Protein AF-A0A7S2Q6F5-F1 (afdb_monomer_lite)

Secondary structure (DSSP, 8-state):
--SGGGSS---SSSPPPHHHHHHHHHHHHHHHHTHHHHHHHHT-SSSHHHHHHHIIIIITTSSPPPPP-HHHHHHHHHGGGTS--EEEE-----SSS-EEEEEE--TTT-HHHIIIIIT-TT-EEEE-HHHHHSHHHHHHHHHTT-EE--HHHHHHHHTTT--EEE-TTHHHHHHH--SS------TT--HHHHHHHHHTPEEEEEEEETGGGG-EESS-TT-HHHHHHHHHHHHHH------EE-GGGS-----S--

InterPro domains:
  IPR007130 Diacylglycerol acyltransferase [PF03982] (103-249)

Foldseek 3Di:
DPPVVVPDPPPDDPQPPPVVLCVLLVCVLCVPFPVLPCLPPVVDDPCSVVCCCCVQPPPLVVDDQAAAAVVNLVSLLSNLVQADKDKDKPDWPPDPAAAEEAEDDCAQHNSCVSNVAQQHVQAAHEAAVVLCSGRVSVNVNSNSVHFYPPPVRVLVVLLVRGHYYYHQQALLQNLLQAQVDRDGRPPPRCVVVVSCVVSVHTYIYMYIPCRSNQWHWPDDNVPVVVSVVQNVCCVVPVDRPINTADDVRGGPRDPPDD

Structure (mmCIF, N/CA/C/O backbone):
data_AF-A0A7S2Q6F5-F1
#
_entry.id   AF-A0A7S2Q6F5-F1
#
loop_
_atom_site.group_PDB
_atom_site.id
_atom_site.type_symbol
_atom_site.label_atom_id
_atom_site.label_alt_id
_atom_site.label_comp_id
_atom_site.label_asym_id
_atom_site.label_entity_id
_atom_site.label_seq_id
_atom_site.pdbx_PDB_ins_code
_atom_site.Cartn_x
_atom_site.Cartn_y
_atom_site.Cartn_z
_atom_site.occupancy
_atom_site.B_iso_or_equiv
_atom_site.auth_seq_id
_atom_site.auth_comp_id
_atom_site.auth_asym_id
_atom_site.auth_atom_id
_atom_site.pdbx_PDB_model_num
ATOM 1 N N . MET A 1 1 ? -25.889 31.280 -22.734 1.00 39.72 1 MET A N 1
ATOM 2 C CA . MET A 1 1 ? -24.548 30.954 -22.182 1.00 39.72 1 MET A CA 1
ATOM 3 C C . MET A 1 1 ? -24.522 30.870 -20.638 1.00 39.72 1 MET A C 1
ATOM 5 O O . MET A 1 1 ? -23.518 31.227 -20.042 1.00 39.72 1 MET A O 1
ATOM 9 N N . GLY A 1 2 ? -25.577 30.381 -19.957 1.00 41.97 2 GLY A N 1
ATOM 10 C CA . GLY A 1 2 ? -25.685 30.480 -18.480 1.00 41.97 2 GLY A CA 1
ATOM 11 C C . GLY A 1 2 ? -25.884 29.179 -17.685 1.00 41.97 2 GLY A C 1
ATOM 12 O O . GLY A 1 2 ? -25.894 29.232 -16.460 1.00 41.97 2 GLY A O 1
ATOM 13 N N . LEU A 1 3 ? -26.044 28.021 -18.343 1.00 36.94 3 LEU A N 1
ATOM 14 C CA . LEU A 1 3 ? -26.300 26.734 -17.666 1.00 36.94 3 LEU A CA 1
ATOM 15 C C . LEU A 1 3 ? -25.121 25.746 -17.720 1.00 36.94 3 LEU A C 1
ATOM 17 O O . LEU A 1 3 ? -24.939 24.970 -16.788 1.00 36.94 3 LEU A O 1
ATOM 21 N N . LEU A 1 4 ? -24.268 25.823 -18.746 1.00 33.56 4 LEU A N 1
ATOM 22 C CA . LEU A 1 4 ? -23.093 24.948 -18.901 1.00 33.56 4 LEU A CA 1
ATOM 23 C C . LEU A 1 4 ? -21.921 25.310 -17.970 1.00 33.56 4 LEU A C 1
ATOM 25 O O . LEU A 1 4 ? -21.103 24.454 -17.654 1.00 33.56 4 LEU A O 1
ATOM 29 N N . SER A 1 5 ? -21.852 26.548 -17.472 1.00 37.25 5 SER A N 1
ATOM 30 C CA . SER A 1 5 ? -20.785 27.000 -16.564 1.00 37.25 5 SER A CA 1
ATOM 31 C C . SER A 1 5 ? -20.979 26.571 -15.105 1.00 37.25 5 SER A C 1
ATOM 33 O O . SER A 1 5 ? -20.045 26.682 -14.315 1.00 37.25 5 SER A O 1
ATOM 35 N N . LYS A 1 6 ? -22.167 26.068 -14.735 1.00 40.56 6 LYS A N 1
ATOM 36 C CA . LYS A 1 6 ? -22.461 25.559 -13.382 1.00 40.56 6 LYS A CA 1
ATOM 37 C C . LYS A 1 6 ? -22.179 24.061 -13.210 1.00 40.56 6 LYS A C 1
ATOM 39 O O . LYS A 1 6 ? -22.153 23.596 -12.077 1.00 40.56 6 LYS A O 1
ATOM 44 N N . LEU A 1 7 ? -21.964 23.323 -14.304 1.00 40.41 7 LEU A N 1
ATOM 45 C CA . LEU A 1 7 ? -21.717 21.872 -14.297 1.00 40.41 7 LEU A CA 1
ATOM 46 C C . LEU A 1 7 ? -20.232 21.494 -14.406 1.00 40.41 7 LEU A C 1
ATOM 48 O O . LEU A 1 7 ? -19.895 20.319 -14.287 1.00 40.41 7 LEU A O 1
ATOM 52 N N . LEU A 1 8 ? -19.337 22.466 -14.602 1.00 36.78 8 LEU A N 1
ATOM 53 C CA . LEU A 1 8 ? -17.895 22.228 -14.594 1.00 36.78 8 LEU A CA 1
ATOM 54 C C . LEU A 1 8 ? -17.325 22.534 -13.200 1.00 36.78 8 LEU A C 1
ATOM 56 O O . LEU A 1 8 ? -17.599 23.611 -12.660 1.00 36.78 8 LEU A O 1
ATOM 60 N N . PRO A 1 9 ? -16.534 21.625 -12.598 1.00 37.53 9 PRO A N 1
ATOM 61 C CA . PRO A 1 9 ? -15.909 21.876 -11.306 1.00 37.53 9 PRO A CA 1
ATOM 62 C C . PRO A 1 9 ? -15.032 23.131 -11.395 1.00 37.53 9 PRO A C 1
ATOM 64 O O . PRO A 1 9 ? -14.284 23.302 -12.359 1.00 37.53 9 PRO A O 1
ATOM 67 N N . LYS A 1 10 ? -15.131 24.023 -10.396 1.00 36.97 10 LYS A N 1
ATOM 68 C CA . LYS A 1 10 ? -14.296 25.230 -10.260 1.00 36.97 10 LYS A CA 1
ATOM 69 C C . LYS A 1 10 ? -12.813 24.831 -10.180 1.00 36.97 10 LYS A C 1
ATOM 71 O O . LYS A 1 10 ? -12.271 24.618 -9.103 1.00 36.97 10 LYS A O 1
ATOM 76 N N . ARG A 1 11 ? -12.161 24.712 -11.335 1.00 46.75 11 ARG A N 1
ATOM 77 C CA . ARG A 1 11 ? -10.754 24.331 -11.505 1.00 46.75 11 ARG A CA 1
ATOM 78 C C . ARG A 1 11 ? -9.936 25.611 -11.687 1.00 46.75 11 ARG A C 1
ATOM 80 O O . ARG A 1 11 ? -10.013 26.192 -12.766 1.00 46.75 11 ARG A O 1
ATOM 87 N N . LYS A 1 12 ? -9.246 26.089 -10.635 1.00 42.81 12 LYS A N 1
ATOM 88 C CA . LYS A 1 12 ? -7.980 26.872 -10.719 1.00 42.81 12 LYS A CA 1
ATOM 89 C C . LYS A 1 12 ? -7.486 27.516 -9.415 1.00 42.81 12 LYS A C 1
ATOM 91 O O . LYS A 1 12 ? -6.322 27.891 -9.381 1.00 42.81 12 LYS A O 1
ATOM 96 N N . GLN A 1 13 ? -8.313 27.702 -8.382 1.00 41.00 13 GLN A N 1
ATOM 97 C CA . GLN A 1 13 ? -7.938 28.620 -7.286 1.00 41.00 13 GLN A CA 1
ATOM 98 C C . GLN A 1 13 ? -7.130 27.995 -6.132 1.00 41.00 13 GLN A C 1
ATOM 100 O O . GLN A 1 13 ? -6.440 28.736 -5.443 1.00 41.00 13 GLN A O 1
ATOM 105 N N . ASP A 1 14 ? -7.111 26.663 -5.998 1.00 48.81 14 ASP A N 1
ATOM 106 C CA . ASP A 1 14 ? -6.380 25.953 -4.927 1.00 48.81 14 ASP A CA 1
ATOM 107 C C . ASP A 1 14 ? -5.256 25.027 -5.439 1.00 48.81 14 ASP A C 1
ATOM 109 O O . ASP A 1 14 ? -4.663 24.261 -4.674 1.00 48.81 14 ASP A O 1
ATOM 113 N N . GLU A 1 15 ? -4.949 25.065 -6.740 1.00 48.88 15 GLU A N 1
ATOM 114 C CA . GLU A 1 15 ? -3.892 24.237 -7.329 1.00 48.88 15 GLU A CA 1
ATOM 115 C C . GLU A 1 15 ? -2.509 24.825 -6.983 1.00 48.88 15 GLU A C 1
ATOM 117 O O . GLU A 1 15 ? -2.229 25.976 -7.332 1.00 48.88 15 GLU A O 1
ATOM 122 N N . PRO A 1 16 ? -1.616 24.075 -6.305 1.00 54.84 16 PRO A N 1
ATOM 123 C CA . PRO A 1 16 ? -0.264 24.556 -6.049 1.00 54.84 16 PRO A CA 1
ATOM 124 C C . PRO A 1 16 ? 0.472 24.859 -7.368 1.00 54.84 16 PRO A C 1
ATOM 126 O O . PRO A 1 16 ? 0.194 24.217 -8.382 1.00 54.84 16 PRO A O 1
ATOM 129 N N . PRO A 1 17 ? 1.455 25.778 -7.382 1.00 66.69 17 PRO A N 1
ATOM 130 C CA . PRO A 1 17 ? 2.255 26.052 -8.572 1.00 66.69 17 PRO A CA 1
ATOM 131 C C . PRO A 1 17 ? 2.915 24.780 -9.117 1.00 66.69 17 PRO A C 1
ATOM 133 O O . PRO A 1 17 ? 3.435 23.970 -8.348 1.00 66.69 17 PRO A O 1
ATOM 136 N N . LYS A 1 18 ? 2.967 24.631 -10.449 1.00 46.75 18 LYS A N 1
ATOM 137 C CA . LYS A 1 18 ? 3.486 23.421 -11.119 1.00 46.75 18 LYS A CA 1
ATOM 138 C C . LYS A 1 18 ? 4.870 22.973 -10.631 1.00 46.75 18 LYS A C 1
ATOM 140 O O . LYS A 1 18 ? 5.127 21.778 -10.532 1.00 46.75 18 LYS A O 1
ATOM 145 N N . LEU A 1 19 ? 5.734 23.926 -10.277 1.00 48.84 19 LEU A N 1
ATOM 146 C CA . LEU A 1 19 ? 7.079 23.670 -9.759 1.00 48.84 19 LEU A CA 1
ATOM 147 C C . LEU A 1 19 ? 7.077 23.021 -8.367 1.00 48.84 19 LEU A C 1
ATOM 149 O O . LEU A 1 19 ? 7.797 22.054 -8.145 1.00 48.84 19 LEU A O 1
ATOM 153 N N . VAL A 1 20 ? 6.252 23.522 -7.442 1.00 53.47 20 VAL A N 1
ATOM 154 C CA . VAL A 1 20 ? 6.170 23.011 -6.057 1.00 53.47 20 VAL A CA 1
ATOM 155 C C . VAL A 1 20 ? 5.806 21.533 -6.051 1.00 53.47 20 VAL A C 1
ATOM 157 O O . VAL A 1 20 ? 6.239 20.755 -5.206 1.00 53.47 20 VAL A O 1
ATOM 160 N N . SER A 1 21 ? 5.045 21.129 -7.045 1.00 50.69 21 SER A N 1
ATOM 161 C CA . SER A 1 21 ? 4.458 19.811 -7.061 1.00 50.69 21 SER A CA 1
ATOM 162 C C . SER A 1 21 ? 5.169 18.827 -7.962 1.00 50.69 21 SER A C 1
ATOM 164 O O . SER A 1 21 ? 5.172 17.632 -7.679 1.00 50.69 21 SER A O 1
ATOM 166 N N . PHE A 1 22 ? 5.861 19.336 -8.979 1.00 52.59 22 PHE A N 1
ATOM 167 C CA . PHE A 1 22 ? 6.977 18.622 -9.569 1.00 52.59 22 PHE A CA 1
ATOM 168 C C . PHE A 1 22 ? 7.967 18.216 -8.472 1.00 52.59 22 PHE A C 1
ATOM 170 O O . PHE A 1 22 ? 8.243 17.032 -8.323 1.00 52.59 22 PHE A O 1
ATOM 177 N N . LEU A 1 23 ? 8.405 19.166 -7.634 1.00 53.75 23 LEU A N 1
ATOM 178 C CA . LEU A 1 23 ? 9.301 18.889 -6.507 1.00 53.75 23 LEU A CA 1
ATOM 179 C C . LEU A 1 23 ? 8.684 17.901 -5.515 1.00 53.75 23 LEU A C 1
ATOM 181 O O . LEU A 1 23 ? 9.400 17.070 -4.959 1.00 53.75 23 LEU A O 1
ATOM 185 N N . ALA A 1 24 ? 7.365 17.943 -5.326 1.00 56.59 24 ALA A N 1
ATOM 186 C CA . ALA A 1 24 ? 6.684 17.044 -4.413 1.00 56.59 24 ALA A CA 1
ATOM 187 C C . ALA A 1 24 ? 6.744 15.575 -4.851 1.00 56.59 24 ALA A C 1
ATOM 189 O O . ALA A 1 24 ? 7.254 14.705 -4.140 1.00 56.59 24 ALA A O 1
ATOM 190 N N . VAL A 1 25 ? 6.263 15.315 -6.065 1.00 57.00 25 VAL A N 1
ATOM 191 C CA . VAL A 1 25 ? 6.255 13.981 -6.667 1.00 57.00 25 VAL A CA 1
ATOM 192 C C . VAL A 1 25 ? 7.685 13.497 -6.905 1.00 57.00 25 VAL A C 1
ATOM 194 O O . VAL A 1 25 ? 7.991 12.336 -6.648 1.00 57.00 25 VAL A O 1
ATOM 197 N N . PHE A 1 26 ? 8.580 14.395 -7.327 1.00 56.16 26 PHE A N 1
ATOM 198 C CA . PHE A 1 26 ? 9.999 14.106 -7.491 1.00 56.16 26 PHE A CA 1
ATOM 199 C C . PHE A 1 26 ? 10.624 13.659 -6.170 1.00 56.16 26 PHE A C 1
ATOM 201 O O . PHE A 1 26 ? 11.269 12.617 -6.139 1.00 56.16 26 PHE A O 1
ATOM 208 N N . THR A 1 27 ? 10.397 14.385 -5.073 1.00 59.09 27 THR A N 1
ATOM 209 C CA . THR A 1 27 ? 10.930 14.023 -3.751 1.00 59.09 27 THR A CA 1
ATOM 210 C C . THR A 1 27 ? 10.370 12.685 -3.297 1.00 59.09 27 THR A C 1
ATOM 212 O O . THR A 1 27 ? 11.137 11.823 -2.881 1.00 59.09 27 THR A O 1
ATOM 215 N N . TRP A 1 28 ? 9.061 12.464 -3.428 1.00 61.09 28 TRP A N 1
ATOM 216 C CA . TRP A 1 28 ? 8.435 11.203 -3.041 1.00 61.09 28 TRP A CA 1
ATOM 217 C C . TRP A 1 28 ? 9.031 10.017 -3.805 1.00 61.09 28 TRP A C 1
ATOM 219 O O . TRP A 1 28 ? 9.553 9.077 -3.210 1.00 61.09 28 TRP A O 1
ATOM 229 N N . VAL A 1 29 ? 9.021 10.084 -5.134 1.00 58.81 29 VAL A N 1
ATOM 230 C CA . VAL A 1 29 ? 9.461 8.976 -5.983 1.00 58.81 29 VAL A CA 1
ATOM 231 C C . VAL A 1 29 ? 10.964 8.746 -5.883 1.00 58.81 29 VAL A C 1
ATOM 233 O O . VAL A 1 29 ? 11.393 7.599 -5.771 1.00 58.81 29 VAL A O 1
ATOM 236 N N . ASN A 1 30 ? 11.769 9.808 -5.805 1.00 54.22 30 ASN A N 1
ATOM 237 C CA . ASN A 1 30 ? 13.202 9.660 -5.566 1.00 54.22 30 ASN A CA 1
ATOM 238 C C . ASN A 1 30 ? 13.514 9.163 -4.152 1.00 54.22 30 ASN A C 1
ATOM 240 O O . ASN A 1 30 ? 14.493 8.445 -3.994 1.00 54.22 30 ASN A O 1
ATOM 244 N N . THR A 1 31 ? 12.693 9.448 -3.136 1.00 61.94 31 THR A N 1
ATOM 245 C CA . THR A 1 31 ? 12.895 8.888 -1.786 1.00 61.94 31 THR A CA 1
ATOM 246 C C . THR A 1 31 ? 12.807 7.358 -1.800 1.00 61.94 31 THR A C 1
ATOM 248 O O . THR A 1 31 ? 13.614 6.689 -1.157 1.00 61.94 31 THR A O 1
ATOM 251 N N . TRP A 1 32 ? 11.878 6.799 -2.583 1.00 57.62 32 TRP A N 1
ATOM 252 C CA . TRP A 1 32 ? 11.663 5.351 -2.686 1.00 57.62 32 TRP A CA 1
ATOM 253 C C . TRP A 1 32 ? 12.563 4.653 -3.711 1.00 57.62 32 TRP A C 1
ATOM 255 O O . TRP A 1 32 ? 13.022 3.541 -3.456 1.00 57.62 32 TRP A O 1
ATOM 265 N N . LEU A 1 33 ? 12.814 5.287 -4.860 1.00 55.34 33 LEU A N 1
ATOM 266 C CA . LEU A 1 33 ? 13.528 4.675 -5.986 1.00 55.34 33 LEU A CA 1
ATOM 267 C C . LEU A 1 33 ? 15.006 5.054 -6.077 1.00 55.34 33 LEU A C 1
ATOM 269 O O . LEU A 1 33 ? 15.764 4.283 -6.648 1.00 55.34 33 LEU A O 1
ATOM 273 N N . PHE A 1 34 ? 15.427 6.211 -5.554 1.00 49.97 34 PHE A N 1
ATOM 274 C CA . PHE A 1 34 ? 16.768 6.764 -5.793 1.00 49.97 34 PHE A CA 1
ATOM 275 C C . PHE A 1 34 ? 17.579 7.027 -4.546 1.00 49.97 34 PHE A C 1
ATOM 277 O O . PHE A 1 34 ? 18.785 6.844 -4.590 1.00 49.97 34 PHE A O 1
ATOM 284 N N . PHE A 1 35 ? 16.979 7.415 -3.427 1.00 52.25 35 PHE A N 1
ATOM 285 C CA . PHE A 1 35 ? 17.723 7.614 -2.190 1.00 52.25 35 PHE A CA 1
ATOM 286 C C . PHE A 1 35 ? 18.529 6.366 -1.799 1.00 52.25 35 PHE A C 1
ATOM 288 O O . PHE A 1 35 ? 19.684 6.531 -1.415 1.00 52.25 35 PHE A O 1
ATOM 295 N N . PRO A 1 36 ? 18.036 5.127 -2.017 1.00 52.53 36 PRO A N 1
ATOM 296 C CA . PRO A 1 36 ? 18.845 3.924 -1.841 1.00 52.53 36 PRO A CA 1
ATOM 297 C C . PRO A 1 36 ? 19.993 3.772 -2.850 1.00 52.53 36 PRO A C 1
ATOM 299 O O . PRO A 1 36 ? 20.973 3.129 -2.508 1.00 52.53 36 PRO A O 1
ATOM 302 N N . PHE A 1 37 ? 19.891 4.344 -4.060 1.00 48.66 37 PHE A N 1
ATOM 303 C CA . PHE A 1 37 ? 20.824 4.163 -5.187 1.00 48.66 37 PHE A CA 1
ATOM 304 C C . PHE A 1 37 ? 21.795 5.329 -5.415 1.00 48.66 37 PHE A C 1
ATOM 306 O O . PHE A 1 37 ? 22.883 5.091 -5.914 1.00 48.66 37 PHE A O 1
ATOM 313 N N . ILE A 1 38 ? 21.441 6.566 -5.059 1.00 49.59 38 ILE A N 1
ATOM 314 C CA . ILE A 1 38 ? 22.310 7.753 -5.097 1.00 49.59 38 ILE A CA 1
ATOM 315 C C . ILE A 1 38 ? 23.227 7.750 -3.874 1.00 49.59 38 ILE A C 1
ATOM 317 O O . ILE A 1 38 ? 24.408 8.049 -4.007 1.00 49.59 38 ILE A O 1
ATOM 321 N N . THR A 1 39 ? 22.728 7.338 -2.701 1.00 50.03 39 THR A N 1
ATOM 322 C CA . THR A 1 39 ? 23.590 7.099 -1.526 1.00 50.03 39 THR A CA 1
ATOM 323 C C . THR A 1 39 ? 24.503 5.891 -1.721 1.00 50.03 39 THR A C 1
ATOM 325 O O . THR A 1 39 ? 25.641 5.913 -1.263 1.00 50.03 39 THR A O 1
ATOM 328 N N . PHE A 1 40 ? 24.041 4.876 -2.457 1.00 44.25 40 PHE A N 1
ATOM 329 C CA . PHE A 1 40 ? 24.883 3.824 -3.022 1.00 44.25 40 PHE A CA 1
ATOM 330 C C . PHE A 1 40 ? 25.907 4.468 -3.981 1.00 44.25 40 PHE A C 1
ATOM 332 O O . PHE A 1 40 ? 27.073 4.568 -3.639 1.00 44.25 40 PHE A O 1
ATOM 339 N N . GLY A 1 41 ? 25.473 5.007 -5.122 1.00 47.41 41 GLY A N 1
ATOM 340 C CA . GLY A 1 41 ? 26.260 5.560 -6.234 1.00 47.41 41 GLY A CA 1
ATOM 341 C C . GLY A 1 41 ? 27.366 6.542 -5.864 1.00 47.41 41 GLY A C 1
ATOM 342 O O . GLY A 1 41 ? 28.503 6.388 -6.298 1.00 47.41 41 GLY A O 1
ATOM 343 N N . ALA A 1 42 ? 27.028 7.568 -5.085 1.00 50.66 42 ALA A N 1
ATOM 344 C CA . ALA A 1 42 ? 27.876 8.743 -4.899 1.00 50.66 42 ALA A CA 1
ATOM 345 C C . ALA A 1 42 ? 28.946 8.585 -3.802 1.00 50.66 42 ALA A C 1
ATOM 347 O O . ALA A 1 42 ? 29.912 9.343 -3.787 1.00 50.66 42 ALA A O 1
ATOM 348 N N . LEU A 1 43 ? 28.810 7.602 -2.904 1.00 48.91 43 LEU A N 1
ATOM 349 C CA . LEU A 1 43 ? 29.785 7.300 -1.838 1.00 48.91 43 LEU A CA 1
ATOM 350 C C . LEU A 1 43 ? 30.543 5.976 -2.082 1.00 48.91 43 LEU A C 1
ATOM 352 O O . LEU A 1 43 ? 31.287 5.491 -1.222 1.00 48.91 43 LEU A O 1
ATOM 356 N N . TRP A 1 44 ? 30.363 5.376 -3.262 1.00 59.59 44 TRP A N 1
ATOM 357 C CA . TRP A 1 44 ? 30.768 4.012 -3.589 1.00 59.59 44 TRP A CA 1
ATOM 358 C C . TRP A 1 44 ? 32.095 3.906 -4.332 1.00 59.59 44 TRP A C 1
ATOM 360 O O . TRP A 1 44 ? 32.181 4.064 -5.545 1.00 59.59 44 TRP A O 1
ATOM 370 N N . TYR A 1 45 ? 33.099 3.408 -3.629 1.00 55.97 45 TYR A N 1
ATOM 371 C CA . TYR A 1 45 ? 33.983 2.432 -4.270 1.00 55.97 45 TYR A CA 1
ATOM 372 C C . TYR A 1 45 ? 34.400 1.316 -3.304 1.00 55.97 45 TYR A C 1
ATOM 374 O O . TYR A 1 45 ? 34.629 0.199 -3.751 1.00 55.97 45 TYR A O 1
ATOM 382 N N . ARG A 1 46 ? 34.447 1.541 -1.975 1.00 54.53 46 ARG A N 1
ATOM 383 C CA . ARG A 1 46 ? 35.060 0.542 -1.066 1.00 54.53 46 ARG A CA 1
ATOM 384 C C . ARG A 1 46 ? 34.327 0.161 0.222 1.00 54.53 46 ARG A C 1
ATOM 386 O O . ARG A 1 46 ? 34.578 -0.928 0.719 1.00 54.53 46 ARG A O 1
ATOM 393 N N . LEU A 1 47 ? 33.422 0.980 0.762 1.00 56.50 47 LEU A N 1
ATOM 394 C CA . LEU A 1 47 ? 32.836 0.742 2.101 1.00 56.50 47 LEU A CA 1
ATOM 395 C C . LEU A 1 47 ? 31.303 0.602 2.113 1.00 56.50 47 LEU A C 1
ATOM 397 O O . LEU A 1 47 ? 30.687 0.530 3.174 1.00 56.50 47 LEU A O 1
ATOM 401 N N . GLY A 1 48 ? 30.672 0.529 0.938 1.00 53.91 48 GLY A N 1
ATOM 402 C CA . GLY A 1 48 ? 29.218 0.642 0.792 1.00 53.91 48 GLY A CA 1
ATOM 403 C C . GLY A 1 48 ? 28.396 -0.440 1.490 1.00 53.91 48 GLY A C 1
ATOM 404 O O . GLY A 1 48 ? 27.297 -0.149 1.940 1.00 53.91 48 GLY A O 1
ATOM 405 N N . ILE A 1 49 ? 28.919 -1.661 1.646 1.00 54.47 49 ILE A N 1
ATOM 406 C CA . ILE A 1 49 ? 28.223 -2.722 2.395 1.00 54.47 49 ILE A CA 1
ATOM 407 C C . ILE A 1 49 ? 28.218 -2.402 3.896 1.00 54.47 49 ILE A C 1
ATOM 409 O O . ILE A 1 49 ? 27.191 -2.564 4.542 1.00 54.47 49 ILE A O 1
ATOM 413 N N . LEU A 1 50 ? 29.315 -1.874 4.447 1.00 55.22 50 LEU A N 1
ATOM 414 C CA . LEU A 1 50 ? 29.405 -1.494 5.861 1.00 55.22 50 LEU A CA 1
ATOM 415 C C . LEU A 1 50 ? 28.614 -0.221 6.170 1.00 55.22 50 LEU A C 1
ATOM 417 O O . LEU A 1 50 ? 27.989 -0.150 7.219 1.00 55.22 50 LEU A O 1
ATOM 421 N N . TYR A 1 51 ? 28.578 0.754 5.257 1.00 53.75 51 TYR A N 1
ATOM 422 C CA . TYR A 1 51 ? 27.695 1.913 5.394 1.00 53.75 51 TYR A CA 1
ATOM 423 C C . TYR A 1 51 ? 26.229 1.519 5.220 1.00 53.75 51 TYR A C 1
ATOM 425 O O . TYR A 1 51 ? 25.399 1.958 6.000 1.00 53.75 51 TYR A O 1
ATOM 433 N N . ALA A 1 52 ? 25.891 0.646 4.266 1.00 51.16 52 ALA A N 1
ATOM 434 C CA . ALA A 1 52 ? 24.527 0.156 4.132 1.00 51.16 52 ALA A CA 1
ATOM 435 C C . ALA A 1 52 ? 24.099 -0.616 5.387 1.00 51.16 52 ALA A C 1
ATOM 437 O O . ALA A 1 52 ? 23.038 -0.349 5.929 1.00 51.16 52 ALA A O 1
ATOM 438 N N . VAL A 1 53 ? 24.946 -1.492 5.926 1.00 55.59 53 VAL A N 1
ATOM 439 C CA . VAL A 1 53 ? 24.681 -2.202 7.186 1.00 55.59 53 VAL A CA 1
ATOM 440 C C . VAL A 1 53 ? 24.715 -1.257 8.398 1.00 55.59 53 VAL A C 1
ATOM 442 O O . VAL A 1 53 ? 23.947 -1.443 9.328 1.00 55.59 53 VAL A O 1
ATOM 445 N N . GLY A 1 54 ? 25.525 -0.201 8.404 1.00 55.50 54 GLY A N 1
ATOM 446 C CA . GLY A 1 54 ? 25.599 0.770 9.502 1.00 55.50 54 GLY A CA 1
ATOM 447 C C . GLY A 1 54 ? 24.454 1.786 9.503 1.00 55.50 54 GLY A C 1
ATOM 448 O O . GLY A 1 54 ? 23.897 2.093 10.550 1.00 55.50 54 GLY A O 1
ATOM 449 N N . PHE A 1 55 ? 24.046 2.276 8.336 1.00 51.22 55 PHE A N 1
ATOM 450 C CA . PHE A 1 55 ? 22.977 3.256 8.145 1.00 51.22 55 PHE A CA 1
ATOM 451 C C . PHE A 1 55 ? 21.595 2.584 8.093 1.00 51.22 55 PHE A C 1
ATOM 453 O O . PHE A 1 55 ? 20.692 3.000 8.820 1.00 51.22 55 PHE A O 1
ATOM 460 N N . TRP A 1 56 ? 21.441 1.490 7.328 1.00 49.12 56 TRP A N 1
ATOM 461 C CA . TRP A 1 56 ? 20.208 0.683 7.299 1.00 49.12 56 TRP A CA 1
ATOM 462 C C . TRP A 1 56 ? 20.100 -0.322 8.450 1.00 49.12 56 TRP A C 1
ATOM 464 O O . TRP A 1 56 ? 18.993 -0.757 8.750 1.00 49.12 56 TRP A O 1
ATOM 474 N N . GLY A 1 57 ? 21.204 -0.709 9.092 1.00 54.03 57 GLY A N 1
ATOM 475 C CA . GLY A 1 57 ? 21.212 -1.717 10.161 1.00 54.03 57 GLY A CA 1
ATOM 476 C C . GLY A 1 57 ? 21.586 -1.206 11.558 1.00 54.03 57 GLY A C 1
ATOM 477 O O . GLY A 1 57 ? 21.323 -1.916 12.520 1.00 54.03 57 GLY A O 1
ATOM 478 N N . GLY A 1 58 ? 22.143 0.005 11.707 1.00 55.47 58 GLY A N 1
ATOM 479 C CA . GLY A 1 58 ? 22.633 0.515 13.000 1.00 55.47 58 GLY A CA 1
ATOM 480 C C . GLY A 1 58 ? 22.038 1.861 13.426 1.00 55.47 58 GLY A C 1
ATOM 481 O O . GLY A 1 58 ? 21.325 1.945 14.420 1.00 55.47 58 GLY A O 1
ATOM 482 N N . LEU A 1 59 ? 22.297 2.929 12.672 1.00 51.94 59 LEU A N 1
ATOM 483 C CA . LEU A 1 59 ? 21.961 4.305 13.059 1.00 51.94 59 LEU A CA 1
ATOM 484 C C . LEU A 1 59 ? 20.460 4.581 13.072 1.00 51.94 59 LEU A C 1
ATOM 486 O O . LEU A 1 59 ? 19.953 5.234 13.978 1.00 51.94 59 L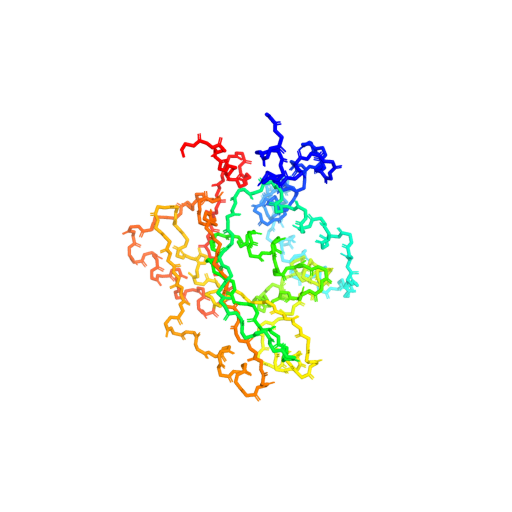EU A O 1
ATOM 490 N N . GLY A 1 60 ? 19.724 4.049 12.102 1.00 54.16 60 GLY A N 1
ATOM 491 C CA . GLY A 1 60 ? 18.284 4.243 12.089 1.00 54.16 60 GLY A CA 1
ATOM 492 C C . GLY A 1 60 ? 17.524 3.371 13.108 1.00 54.16 60 GLY A C 1
ATOM 493 O O . GLY A 1 60 ? 16.390 3.704 13.438 1.00 54.16 60 GLY A O 1
ATOM 494 N N . PHE A 1 61 ? 18.128 2.302 13.647 1.00 56.00 61 PHE A N 1
ATOM 495 C CA . PHE A 1 61 ? 17.558 1.565 14.790 1.00 56.00 61 PHE A CA 1
ATOM 496 C C . PHE A 1 61 ? 17.648 2.365 16.093 1.00 56.00 61 PHE A C 1
ATOM 498 O O . PHE A 1 61 ? 16.817 2.181 16.980 1.00 56.00 61 PHE A O 1
ATOM 505 N N . LEU A 1 62 ? 18.640 3.254 16.187 1.00 57.66 62 LEU A N 1
ATOM 506 C CA . LEU A 1 62 ? 18.841 4.163 17.315 1.00 57.66 62 LEU A CA 1
ATOM 507 C C . LEU A 1 62 ? 18.032 5.458 17.184 1.00 57.66 62 LEU A C 1
ATOM 509 O O . LEU A 1 62 ? 17.933 6.217 18.147 1.00 57.66 62 LEU A O 1
ATOM 513 N N . ALA A 1 63 ? 17.459 5.728 16.008 1.00 59.50 63 ALA A N 1
ATOM 514 C CA . ALA A 1 63 ? 16.647 6.913 15.808 1.00 59.50 63 ALA A CA 1
ATOM 515 C C . ALA A 1 63 ? 15.350 6.820 16.633 1.00 59.50 63 ALA A C 1
ATOM 517 O O . ALA A 1 63 ? 14.671 5.785 16.597 1.00 59.50 63 ALA A O 1
ATOM 518 N N . PRO A 1 64 ? 14.987 7.884 17.369 1.00 66.06 64 PRO A N 1
ATOM 519 C CA . PRO A 1 64 ? 13.753 7.904 18.135 1.00 66.06 64 PRO A CA 1
ATOM 520 C C . PRO A 1 64 ? 12.544 7.811 17.204 1.00 66.06 64 PRO A C 1
ATOM 522 O O . PRO A 1 64 ? 12.611 8.172 16.026 1.00 66.06 64 PRO A O 1
ATOM 525 N N . SER A 1 65 ? 11.427 7.331 17.754 1.00 65.81 65 SER A N 1
ATOM 526 C CA . SER A 1 65 ? 10.172 7.298 17.009 1.00 65.81 65 SER A CA 1
ATOM 527 C C . SER A 1 65 ? 9.767 8.715 16.607 1.00 65.81 65 SER A C 1
ATOM 529 O O . SER A 1 65 ? 9.848 9.640 17.420 1.00 65.81 65 SER A O 1
ATOM 531 N N . MET A 1 66 ? 9.362 8.887 15.351 1.00 68.12 66 MET A N 1
ATOM 532 C CA . MET A 1 66 ? 8.975 10.193 14.825 1.00 68.12 66 MET A CA 1
ATOM 533 C C . MET A 1 66 ? 7.497 10.457 15.124 1.00 68.12 66 MET A C 1
ATOM 535 O O . MET A 1 66 ? 6.647 9.587 14.930 1.00 68.12 66 MET A O 1
ATOM 539 N N . SER A 1 67 ? 7.176 11.662 15.598 1.00 76.38 67 SER A N 1
ATOM 540 C CA . SER A 1 67 ? 5.783 12.084 15.730 1.00 76.38 67 SER A CA 1
ATOM 541 C C . SER A 1 67 ? 5.139 12.253 14.353 1.00 76.38 67 SER A C 1
ATOM 543 O O . SER A 1 67 ? 5.812 12.474 13.344 1.00 76.38 67 SER A O 1
ATOM 545 N N . GLN A 1 68 ? 3.811 12.151 14.311 1.00 82.38 68 GLN A N 1
ATOM 546 C CA . GLN A 1 68 ? 3.060 12.374 13.080 1.00 82.38 68 GLN A CA 1
ATOM 547 C C . GLN A 1 68 ? 3.292 13.795 12.567 1.00 82.38 68 GLN A C 1
ATOM 549 O O . GLN A 1 68 ? 3.211 14.764 13.323 1.00 82.38 68 GLN A O 1
ATOM 554 N N . TRP A 1 69 ? 3.557 13.906 11.268 1.00 81.12 69 TRP A N 1
ATOM 555 C CA . TRP A 1 69 ? 3.818 15.164 10.595 1.00 81.12 69 TRP A CA 1
ATOM 556 C C . TRP A 1 69 ? 2.706 15.473 9.595 1.00 81.12 69 TRP A C 1
ATOM 558 O O . TRP A 1 69 ? 2.723 15.039 8.440 1.00 81.12 69 TRP A O 1
ATOM 568 N N . ASP A 1 70 ? 1.734 16.273 10.029 1.00 81.19 70 ASP A N 1
ATOM 569 C CA . ASP A 1 70 ? 0.570 16.611 9.204 1.00 81.19 70 ASP A CA 1
ATOM 570 C C . ASP A 1 70 ? 0.945 17.335 7.906 1.00 81.19 70 ASP A C 1
ATOM 572 O O . ASP A 1 70 ? 0.312 17.115 6.875 1.00 81.19 70 ASP A O 1
ATOM 576 N N . GLY A 1 71 ? 2.023 18.128 7.908 1.00 78.81 71 GLY A N 1
ATOM 577 C CA . GLY A 1 71 ? 2.539 18.777 6.699 1.00 78.81 71 GLY A CA 1
ATOM 578 C C . GLY A 1 71 ? 2.915 17.774 5.604 1.00 78.81 71 GLY A C 1
ATOM 579 O O . GLY A 1 71 ? 2.577 17.975 4.437 1.00 78.81 71 GLY A O 1
ATOM 580 N N . LEU A 1 72 ? 3.536 16.653 5.982 1.00 77.81 72 LEU A N 1
ATOM 581 C CA . LEU A 1 72 ? 3.892 15.581 5.055 1.00 77.81 72 LEU A CA 1
ATOM 582 C C . LEU A 1 72 ? 2.653 14.836 4.535 1.00 77.81 72 LEU A C 1
ATOM 584 O O . LEU A 1 72 ? 2.577 14.510 3.351 1.00 77.81 72 LEU A O 1
ATOM 588 N N . ARG A 1 73 ? 1.645 14.615 5.384 1.00 78.75 73 ARG A N 1
ATOM 589 C CA . ARG A 1 73 ? 0.370 13.995 4.974 1.00 78.75 73 ARG A CA 1
ATOM 590 C C . ARG A 1 73 ? -0.398 14.885 3.999 1.00 78.75 73 ARG A C 1
ATOM 592 O O . ARG A 1 73 ? -0.855 14.410 2.962 1.00 78.75 73 ARG A O 1
ATOM 599 N N . VAL A 1 74 ? -0.468 16.190 4.275 1.00 79.50 74 VAL A N 1
ATOM 600 C CA . VAL A 1 74 ? -1.060 17.192 3.372 1.00 79.50 74 VAL A CA 1
ATOM 601 C C . VAL A 1 74 ? -0.315 17.228 2.042 1.00 79.50 74 VAL A C 1
ATOM 603 O O . VAL A 1 74 ? -0.939 17.283 0.983 1.00 79.50 74 VAL A O 1
ATOM 606 N N . PHE A 1 75 ? 1.012 17.169 2.076 1.00 79.56 75 PHE A N 1
ATOM 607 C CA . PHE A 1 75 ? 1.834 17.092 0.878 1.00 79.56 75 PHE A CA 1
ATOM 608 C C . PHE A 1 75 ? 1.510 15.849 0.036 1.00 79.56 75 PHE A C 1
ATOM 610 O O . PHE A 1 75 ? 1.253 15.983 -1.162 1.00 79.56 75 PHE A O 1
ATOM 617 N N . ILE A 1 76 ? 1.418 14.663 0.653 1.00 77.81 76 ILE A N 1
ATOM 618 C CA . ILE A 1 76 ? 1.041 13.428 -0.051 1.00 77.81 76 ILE A CA 1
ATOM 619 C C . ILE A 1 76 ? -0.370 13.529 -0.624 1.00 77.81 76 ILE A C 1
ATOM 621 O O . ILE A 1 76 ? -0.596 13.190 -1.784 1.00 77.81 76 ILE A O 1
ATOM 625 N N . CYS A 1 77 ? -1.311 14.055 0.156 1.00 77.25 77 CYS A N 1
ATOM 626 C CA . CYS A 1 77 ? -2.674 14.312 -0.294 1.00 77.25 77 CYS A CA 1
ATOM 627 C C . CYS A 1 77 ? -2.710 15.216 -1.522 1.00 77.25 77 CYS A C 1
ATOM 629 O O . CYS A 1 77 ? -3.495 14.980 -2.439 1.00 77.25 77 CYS A O 1
ATOM 631 N N . LYS A 1 78 ? -1.860 16.246 -1.558 1.00 75.94 78 LYS A N 1
ATOM 632 C CA . LYS A 1 78 ? -1.785 17.174 -2.684 1.00 75.94 78 LYS A CA 1
ATOM 633 C C . LYS A 1 78 ? -1.243 16.517 -3.947 1.00 75.94 78 LYS A C 1
ATOM 635 O O . LYS A 1 78 ? -1.582 17.022 -5.011 1.00 75.94 78 LYS A O 1
ATOM 640 N N . MET A 1 79 ? -0.528 15.383 -3.875 1.00 75.31 79 MET A N 1
ATOM 641 C CA . MET A 1 79 ? -0.095 14.616 -5.060 1.00 75.31 79 MET A CA 1
ATOM 642 C C . MET A 1 79 ? -1.273 14.182 -5.951 1.00 75.31 79 MET A C 1
ATOM 644 O O . MET A 1 79 ? -1.100 14.061 -7.161 1.00 75.31 79 MET A O 1
ATOM 648 N N . ARG A 1 80 ? -2.491 14.058 -5.398 1.00 75.44 80 ARG A N 1
ATOM 649 C CA . ARG A 1 80 ? -3.702 13.694 -6.155 1.00 75.44 80 ARG A CA 1
ATOM 650 C C . ARG A 1 80 ? -4.037 14.658 -7.298 1.00 75.44 80 ARG A C 1
ATOM 652 O O . ARG A 1 80 ? -4.675 14.248 -8.256 1.00 75.44 80 ARG A O 1
ATOM 659 N N . PHE A 1 81 ? -3.636 15.928 -7.187 1.00 71.06 81 PHE A N 1
ATOM 660 C CA . PHE A 1 81 ? -3.878 16.950 -8.214 1.00 71.06 81 PHE A CA 1
ATOM 661 C C . PHE A 1 81 ? -2.893 16.861 -9.390 1.00 71.06 81 PHE A C 1
ATOM 663 O O . PHE A 1 81 ? -3.076 17.528 -10.403 1.00 71.06 81 PHE A O 1
ATOM 670 N N . TRP A 1 82 ? -1.848 16.044 -9.251 1.00 63.94 82 TRP A N 1
ATOM 671 C CA . TRP A 1 82 ? -0.740 15.906 -10.204 1.00 63.94 82 TRP A CA 1
ATOM 672 C C . TRP A 1 82 ? -0.822 14.610 -10.980 1.00 63.94 82 TRP A C 1
ATOM 674 O O . TRP A 1 82 ? -0.188 14.467 -12.017 1.00 63.94 82 TRP A O 1
ATOM 684 N N . ILE A 1 83 ? -1.587 13.664 -10.454 1.00 69.25 83 ILE A N 1
ATOM 685 C CA . ILE A 1 83 ? -1.705 12.324 -10.980 1.00 69.25 83 ILE A CA 1
ATOM 686 C C . ILE A 1 83 ? -3.115 12.199 -11.505 1.00 69.25 83 ILE A C 1
ATOM 688 O O . ILE A 1 83 ? -4.090 12.255 -10.750 1.00 69.25 83 ILE A O 1
ATOM 692 N N . ASP A 1 84 ? -3.207 12.051 -12.817 1.00 63.88 84 ASP A N 1
ATOM 693 C CA . ASP A 1 84 ? -4.466 11.703 -13.430 1.00 63.88 84 ASP A CA 1
ATOM 694 C C . ASP A 1 84 ? -4.820 10.278 -13.001 1.00 63.88 84 ASP A C 1
ATOM 696 O O . ASP A 1 84 ? -4.043 9.332 -13.129 1.00 63.88 84 ASP A O 1
ATOM 700 N N . GLY A 1 85 ? -5.966 10.170 -12.363 1.00 65.88 85 GLY A N 1
ATOM 701 C CA . GLY A 1 85 ? -6.469 8.928 -11.828 1.00 65.88 85 GLY A CA 1
ATOM 702 C C . GLY A 1 85 ? -7.895 9.187 -11.410 1.00 65.88 85 GLY A C 1
ATOM 703 O O . GLY A 1 85 ? -8.178 10.120 -10.655 1.00 65.88 85 GLY A O 1
ATOM 704 N N . SER A 1 86 ? -8.812 8.392 -11.916 1.00 71.00 86 SER A N 1
ATOM 705 C CA . SER A 1 86 ? -10.172 8.392 -11.401 1.00 71.00 86 SER A CA 1
ATOM 706 C C . SER A 1 86 ? -10.263 7.340 -10.310 1.00 71.00 86 SER A C 1
ATOM 708 O O . SER A 1 86 ? -9.635 6.285 -10.394 1.00 71.00 86 SER A O 1
ATOM 710 N N . GLU A 1 87 ? -11.021 7.641 -9.263 1.00 79.94 87 GLU A N 1
ATOM 711 C CA . GLU A 1 87 ? -11.380 6.642 -8.270 1.00 79.94 87 GLU A CA 1
ATOM 712 C C . GLU A 1 87 ? -12.841 6.251 -8.451 1.00 79.94 87 GLU A C 1
ATOM 714 O O . GLU A 1 87 ? -13.723 7.097 -8.609 1.00 79.94 87 GLU A O 1
ATOM 719 N N . VAL A 1 88 ? -13.091 4.950 -8.442 1.00 80.06 88 VAL A N 1
ATOM 720 C CA . VAL A 1 88 ? -14.427 4.383 -8.367 1.00 80.06 88 VAL A CA 1
ATOM 721 C C . VAL A 1 88 ? -14.590 3.857 -6.957 1.00 80.06 88 VAL A C 1
ATOM 723 O O . VAL A 1 88 ? -14.005 2.842 -6.575 1.00 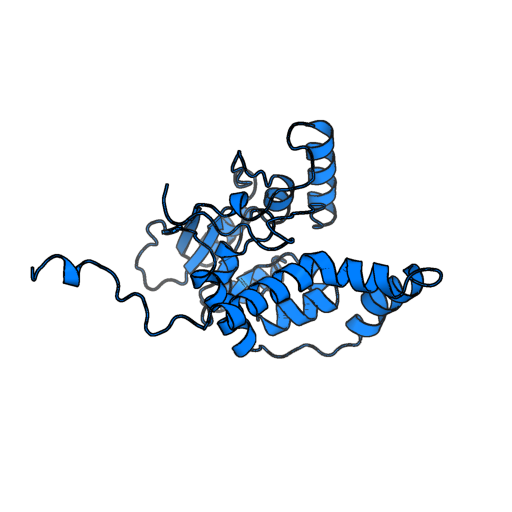80.06 88 VAL A O 1
ATOM 726 N N . ILE A 1 89 ? -15.368 4.585 -6.168 1.00 83.19 89 ILE A N 1
ATOM 727 C CA . ILE A 1 89 ? -15.722 4.190 -4.812 1.00 83.19 89 ILE A CA 1
ATOM 728 C C . ILE A 1 89 ? -16.988 3.349 -4.923 1.00 83.19 89 ILE A C 1
ATOM 730 O O . ILE A 1 89 ? -18.038 3.837 -5.346 1.00 83.19 89 ILE A O 1
ATOM 734 N N . GLY A 1 90 ? -16.885 2.067 -4.582 1.00 74.94 90 GLY A N 1
ATOM 735 C CA . GLY A 1 90 ? -18.058 1.214 -4.478 1.00 74.94 90 GLY A CA 1
ATOM 736 C C . GLY A 1 90 ? -18.983 1.720 -3.378 1.00 74.94 90 GLY A C 1
ATOM 737 O O . GLY A 1 90 ? -18.553 2.401 -2.448 1.00 74.94 90 GLY A O 1
ATOM 738 N N . SER A 1 91 ? -20.268 1.392 -3.481 1.00 64.81 91 SER A N 1
ATOM 739 C CA . SER A 1 91 ? -21.262 1.799 -2.492 1.00 64.81 91 SER A CA 1
ATOM 740 C C . SER A 1 91 ? -20.913 1.224 -1.117 1.00 64.81 91 SER A C 1
ATOM 742 O O . SER A 1 91 ? -21.244 0.080 -0.809 1.00 64.81 91 SER A O 1
ATOM 744 N N . ALA A 1 92 ? -20.247 2.028 -0.291 1.00 58.56 92 ALA A N 1
ATOM 745 C CA . ALA A 1 92 ? -20.205 1.830 1.143 1.00 58.56 92 ALA A CA 1
ATOM 746 C C . ALA A 1 92 ? -21.640 1.925 1.664 1.00 58.56 92 ALA A C 1
ATOM 748 O O . ALA A 1 92 ? -22.399 2.805 1.236 1.00 58.56 92 ALA A O 1
ATOM 749 N N . ALA A 1 93 ? -22.025 1.053 2.592 1.00 52.88 93 ALA A N 1
ATOM 750 C CA . ALA A 1 93 ? -23.206 1.328 3.388 1.00 52.88 93 ALA A CA 1
ATOM 751 C C . ALA A 1 93 ? -22.991 2.706 4.040 1.00 52.88 93 ALA A C 1
ATOM 753 O O . ALA A 1 93 ? -22.002 2.921 4.733 1.00 52.88 93 ALA A O 1
ATOM 754 N N . LYS A 1 94 ? -23.875 3.673 3.760 1.00 52.47 94 LYS A N 1
ATOM 755 C CA . LYS A 1 94 ? -23.880 5.013 4.379 1.00 52.47 94 LYS A CA 1
ATOM 756 C C . LYS A 1 94 ? -24.319 4.917 5.851 1.00 52.47 94 LYS A C 1
ATOM 758 O O . LYS A 1 94 ? -25.286 5.556 6.256 1.00 52.47 94 LYS A O 1
ATOM 763 N N . GLY A 1 95 ? -23.697 4.026 6.615 1.00 56.62 95 GLY A N 1
ATOM 764 C CA . GLY A 1 95 ? -24.008 3.758 8.011 1.00 56.62 95 GLY A CA 1
ATOM 765 C C . GLY A 1 95 ? -23.150 4.582 8.968 1.00 56.62 95 GLY A C 1
ATOM 766 O O . GLY A 1 95 ? -22.181 5.220 8.575 1.00 56.62 95 GLY A O 1
ATOM 767 N N . SER A 1 96 ? -23.496 4.519 10.254 1.00 71.56 96 SER A N 1
ATOM 768 C CA . SER A 1 96 ? -22.714 5.054 11.378 1.00 71.56 96 SER A CA 1
ATOM 769 C C . SER A 1 96 ? -21.511 4.179 11.766 1.00 71.56 96 SER A C 1
ATOM 771 O O . SER A 1 96 ? -20.896 4.411 12.805 1.00 71.56 96 SER A O 1
ATOM 773 N N . LYS A 1 97 ? -21.244 3.107 11.012 1.00 86.81 97 LYS A N 1
ATOM 774 C CA . LYS A 1 97 ? -20.180 2.145 11.303 1.00 86.81 97 LYS A CA 1
ATOM 775 C C . LYS A 1 97 ? -18.841 2.668 10.788 1.00 86.81 97 LYS A C 1
ATOM 777 O O . LYS A 1 97 ? -18.825 3.369 9.778 1.00 86.81 97 LYS A O 1
ATOM 782 N N . PRO A 1 98 ? -17.729 2.299 11.437 1.00 91.44 98 PRO A N 1
ATOM 783 C CA . PRO A 1 98 ? -16.412 2.634 10.923 1.00 91.44 98 PRO A CA 1
ATOM 784 C C . PRO A 1 98 ? -16.129 1.888 9.612 1.00 91.44 98 PRO A C 1
ATOM 786 O O . PRO A 1 98 ? -16.597 0.764 9.399 1.00 91.44 98 PRO A O 1
ATOM 789 N N . ALA A 1 99 ? -15.356 2.514 8.732 1.00 90.69 99 ALA A N 1
ATOM 790 C CA . ALA A 1 99 ? -15.110 2.053 7.373 1.00 90.69 99 ALA A CA 1
ATOM 791 C C . ALA A 1 99 ? -13.666 1.571 7.167 1.00 90.69 99 ALA A C 1
ATOM 793 O O . ALA A 1 99 ? -12.692 2.214 7.562 1.00 90.69 99 ALA A O 1
ATOM 794 N N . LEU A 1 100 ? -13.523 0.430 6.488 1.00 92.25 100 LEU A N 1
ATOM 795 C CA . LEU A 1 100 ? -12.248 -0.073 5.984 1.00 92.25 100 LEU A CA 1
ATOM 796 C C . LEU A 1 100 ? -12.183 0.117 4.465 1.00 92.25 100 LEU A C 1
ATOM 798 O O . LEU A 1 100 ? -12.776 -0.643 3.692 1.00 92.25 100 LEU A O 1
ATOM 802 N N . HIS A 1 101 ? -11.418 1.119 4.042 1.00 91.12 101 HIS A N 1
ATOM 803 C CA . HIS A 1 101 ? -11.210 1.453 2.639 1.00 91.12 101 HIS A CA 1
ATOM 804 C C . HIS A 1 101 ? -10.219 0.475 2.003 1.00 91.12 101 HIS A C 1
ATOM 806 O O . HIS A 1 101 ? -9.062 0.368 2.405 1.00 91.12 101 HIS A O 1
ATOM 812 N N . CYS A 1 102 ? -10.677 -0.265 1.001 1.00 91.56 102 CYS A N 1
ATOM 813 C CA . CYS A 1 102 ? -9.919 -1.305 0.320 1.00 91.56 102 CYS A CA 1
ATOM 814 C C . CYS A 1 102 ? -9.500 -0.795 -1.056 1.00 91.56 102 CYS A C 1
ATOM 816 O O . CYS A 1 102 ? -10.253 -0.928 -2.020 1.00 91.56 102 CYS A O 1
ATOM 818 N N . HIS A 1 103 ? -8.315 -0.195 -1.132 1.00 90.38 103 HIS A N 1
ATOM 819 C CA . HIS A 1 103 ? -7.810 0.426 -2.350 1.00 90.38 103 HIS A CA 1
ATOM 820 C C . HIS A 1 103 ? -7.118 -0.592 -3.262 1.00 90.38 103 HIS A C 1
ATOM 822 O O . HIS A 1 103 ? -6.246 -1.343 -2.824 1.00 90.38 103 HIS A O 1
ATOM 828 N N . HIS A 1 104 ? -7.475 -0.568 -4.542 1.00 89.56 104 HIS A N 1
ATOM 829 C CA . HIS A 1 104 ? -6.861 -1.354 -5.607 1.00 89.56 104 HIS A CA 1
ATOM 830 C C . HIS A 1 104 ? -6.721 -0.528 -6.888 1.00 89.56 104 HIS A C 1
ATOM 832 O O . HIS A 1 104 ? -7.487 0.410 -7.066 1.00 89.56 104 HIS A O 1
ATOM 838 N N . PRO A 1 105 ? -5.801 -0.884 -7.791 1.00 89.00 105 PRO A N 1
ATOM 839 C CA . PRO A 1 105 ? -4.677 -1.791 -7.563 1.00 89.00 105 PRO A CA 1
ATOM 840 C C . PRO A 1 105 ? -3.578 -1.085 -6.743 1.00 89.00 105 PRO A C 1
ATOM 842 O O . PRO A 1 105 ? -3.591 0.133 -6.585 1.00 89.00 105 PRO A O 1
ATOM 845 N N . HIS A 1 106 ? -2.597 -1.828 -6.228 1.00 87.19 106 HIS A N 1
ATOM 846 C CA . HIS A 1 106 ? -1.394 -1.229 -5.635 1.00 87.19 106 HIS A CA 1
ATOM 847 C C . HIS A 1 106 ? -0.461 -0.628 -6.697 1.00 87.19 106 HIS A C 1
ATOM 849 O O . HIS A 1 106 ? 0.269 0.316 -6.416 1.00 87.19 106 HIS A O 1
ATOM 855 N N . GLY A 1 107 ? -0.428 -1.181 -7.912 1.00 84.12 107 GLY A N 1
ATOM 856 C CA . GLY A 1 107 ? 0.572 -0.796 -8.911 1.00 84.12 107 GLY A CA 1
ATOM 857 C C . GLY A 1 107 ? 2.006 -0.928 -8.381 1.00 84.12 107 GLY A C 1
ATOM 858 O O . GLY A 1 107 ? 2.273 -1.679 -7.445 1.00 84.12 107 GLY A O 1
ATOM 859 N N . ALA A 1 108 ? 2.951 -0.196 -8.973 1.00 80.12 108 ALA A N 1
ATOM 860 C CA . ALA A 1 108 ? 4.348 -0.258 -8.539 1.00 80.12 108 ALA A CA 1
ATOM 861 C C . ALA A 1 108 ? 4.586 0.422 -7.174 1.00 80.12 108 ALA A C 1
ATOM 863 O O . ALA A 1 108 ? 5.444 -0.022 -6.416 1.00 80.12 108 ALA A O 1
ATOM 864 N N . VAL A 1 109 ? 3.848 1.498 -6.868 1.00 77.56 109 VAL A N 1
ATOM 865 C CA . VAL A 1 109 ? 4.091 2.352 -5.686 1.00 77.56 109 VAL A CA 1
ATOM 866 C C . VAL A 1 109 ? 2.816 2.627 -4.874 1.00 77.56 109 VAL A C 1
ATOM 868 O O . VAL A 1 109 ? 2.915 2.794 -3.663 1.00 77.56 109 VAL A O 1
ATOM 871 N N . GLY A 1 110 ? 1.625 2.625 -5.481 1.00 81.88 110 GLY A N 1
ATOM 872 C CA . GLY A 1 110 ? 0.355 2.843 -4.777 1.00 81.88 110 GLY A CA 1
ATOM 873 C C . GLY A 1 110 ? 0.015 4.319 -4.595 1.00 81.88 110 GLY A C 1
ATOM 874 O O . GLY A 1 110 ? -0.556 4.697 -3.571 1.00 81.88 110 GLY A O 1
ATOM 875 N N . ILE A 1 111 ? 0.388 5.178 -5.548 1.00 80.50 111 ILE A N 1
ATOM 876 C CA . ILE A 1 111 ? 0.340 6.630 -5.357 1.00 80.50 111 ILE A CA 1
ATOM 877 C C . ILE A 1 111 ? -1.097 7.162 -5.335 1.00 80.50 111 ILE A C 1
ATOM 879 O O . ILE A 1 111 ? -1.404 7.991 -4.475 1.00 80.50 111 ILE A O 1
ATOM 883 N N . ASN A 1 112 ? -2.006 6.697 -6.200 1.00 82.31 112 ASN A N 1
ATOM 884 C CA . ASN A 1 112 ? -3.420 7.082 -6.097 1.00 82.31 112 ASN A CA 1
ATOM 885 C C . ASN A 1 112 ? -4.025 6.572 -4.787 1.00 82.31 112 ASN A C 1
ATOM 887 O O . ASN A 1 112 ? -4.656 7.345 -4.067 1.00 82.31 112 ASN A O 1
ATOM 891 N N . GLY A 1 113 ? -3.737 5.313 -4.431 1.00 81.25 113 GLY A N 1
ATOM 892 C CA . GLY A 1 113 ? -4.123 4.705 -3.156 1.00 81.25 113 GLY A CA 1
ATOM 893 C C . GLY A 1 113 ? -3.769 5.583 -1.966 1.00 81.25 113 GLY A C 1
ATOM 894 O O . GLY A 1 113 ? -4.622 5.879 -1.138 1.00 81.25 113 GLY A O 1
ATOM 895 N N . MET A 1 114 ? -2.535 6.068 -1.921 1.00 78.81 114 MET A N 1
ATOM 896 C CA . MET A 1 114 ? -2.046 6.922 -0.847 1.00 78.81 114 MET A CA 1
ATOM 897 C C . MET A 1 114 ? -2.586 8.354 -0.891 1.00 78.81 114 MET A C 1
ATOM 899 O O . MET A 1 114 ? -2.974 8.889 0.144 1.00 78.81 114 MET A O 1
ATOM 903 N N . SER A 1 115 ? -2.604 8.986 -2.065 1.00 75.38 115 SER A N 1
ATOM 904 C CA . SER A 1 115 ? -2.916 10.416 -2.204 1.00 75.38 115 SER A CA 1
ATOM 905 C C . SER A 1 115 ? -4.412 10.743 -2.154 1.00 75.38 115 SER A C 1
ATOM 907 O O . SER A 1 115 ? -4.769 11.865 -1.781 1.00 75.38 115 SER A O 1
ATOM 909 N N . LYS A 1 116 ? -5.285 9.791 -2.514 1.00 71.94 116 LYS A N 1
ATOM 910 C CA . LYS A 1 116 ? -6.743 10.000 -2.602 1.00 71.94 116 LYS A CA 1
ATOM 911 C C . LYS A 1 116 ? -7.536 9.472 -1.408 1.00 71.94 116 LYS A C 1
ATOM 913 O O . LYS A 1 116 ? -8.649 9.933 -1.196 1.00 71.94 116 LYS A O 1
ATOM 918 N N . GLY A 1 117 ? -6.960 8.602 -0.575 1.00 67.12 117 GLY A N 1
ATOM 919 C CA . GLY A 1 117 ? -7.642 8.150 0.646 1.00 67.12 117 GLY A CA 1
ATOM 920 C C . GLY A 1 117 ? -6.751 7.458 1.671 1.00 67.12 117 GLY A C 1
ATOM 921 O O . GLY A 1 117 ? -6.929 7.655 2.867 1.00 67.12 117 GLY A O 1
ATOM 922 N N . GLY A 1 118 ? -5.737 6.718 1.221 1.00 61.22 118 GLY A N 1
ATOM 923 C CA . GLY A 1 118 ? -4.869 5.912 2.076 1.00 61.22 118 GLY A CA 1
ATOM 924 C C . GLY A 1 118 ? -4.135 6.701 3.153 1.00 61.22 118 GLY A C 1
ATOM 925 O O . GLY A 1 118 ? -3.982 6.222 4.270 1.00 61.22 118 GLY A O 1
ATOM 926 N N . MET A 1 119 ? -3.696 7.913 2.827 1.00 60.94 119 MET A N 1
ATOM 927 C CA . MET A 1 119 ? -3.003 8.810 3.751 1.00 60.94 119 MET A CA 1
ATOM 928 C C . MET A 1 119 ? -3.682 10.174 3.835 1.00 60.94 119 MET A C 1
ATOM 930 O O . MET A 1 119 ? -3.012 11.187 4.056 1.00 60.94 119 MET A O 1
ATOM 934 N N . ASP A 1 120 ? -5.010 10.200 3.664 1.00 66.81 120 ASP A N 1
ATOM 935 C CA . ASP A 1 120 ? -5.786 11.395 3.981 1.00 66.81 120 ASP A CA 1
ATOM 936 C C . ASP A 1 120 ? -5.537 11.811 5.434 1.00 66.81 120 ASP A C 1
ATOM 938 O O . ASP A 1 120 ? -5.241 10.978 6.288 1.00 66.81 120 ASP A O 1
ATOM 942 N N . THR A 1 121 ? -5.653 13.096 5.761 1.00 60.25 121 THR A N 1
ATOM 943 C CA . THR A 1 121 ? -5.360 13.596 7.117 1.00 60.25 121 THR A CA 1
ATOM 944 C C . THR A 1 121 ? -6.254 12.963 8.192 1.00 60.25 121 THR A C 1
ATOM 946 O O . THR A 1 121 ? -5.887 12.935 9.370 1.00 60.25 121 THR A O 1
ATOM 949 N N . LYS A 1 122 ? -7.374 12.357 7.791 1.00 71.81 122 LYS A N 1
ATOM 950 C CA . LYS A 1 122 ? -8.331 11.670 8.667 1.00 71.81 122 LYS A CA 1
ATOM 951 C C . LYS A 1 122 ? -8.209 10.145 8.680 1.00 71.81 122 LYS A C 1
ATOM 953 O O . LYS A 1 122 ? -8.688 9.530 9.623 1.00 71.81 122 LYS A O 1
ATOM 958 N N . ILE A 1 123 ? -7.564 9.549 7.678 1.00 83.81 123 ILE A N 1
ATOM 959 C CA . ILE A 1 123 ? -7.518 8.096 7.466 1.00 83.81 123 ILE A CA 1
ATOM 960 C C . ILE A 1 123 ? -6.066 7.626 7.565 1.00 83.81 123 ILE A C 1
ATOM 962 O O . ILE A 1 123 ? -5.142 8.286 7.087 1.00 83.81 123 ILE A O 1
ATOM 966 N N . LYS A 1 124 ? -5.841 6.481 8.210 1.00 88.19 124 LYS A N 1
ATOM 967 C CA . LYS A 1 124 ? -4.505 5.876 8.301 1.00 88.19 124 LYS A CA 1
ATOM 968 C C . LYS A 1 124 ? -4.326 4.767 7.270 1.00 88.19 124 LYS A C 1
ATOM 970 O O . LYS A 1 124 ? -5.222 3.951 7.077 1.00 88.19 124 LYS A O 1
ATOM 975 N N . ALA A 1 125 ? -3.144 4.691 6.661 1.00 89.25 125 ALA A N 1
ATOM 976 C CA . ALA A 1 125 ? -2.781 3.601 5.758 1.00 89.25 125 ALA A CA 1
ATOM 977 C C . ALA A 1 125 ? -2.242 2.404 6.539 1.00 89.25 125 ALA A C 1
ATOM 979 O O . ALA A 1 125 ? -1.404 2.556 7.430 1.00 89.25 125 ALA A O 1
ATOM 980 N N . VAL A 1 126 ? -2.648 1.206 6.135 1.00 91.00 126 VAL A N 1
ATOM 981 C CA . VAL A 1 126 ? -2.056 -0.056 6.572 1.00 91.00 126 VAL A CA 1
ATOM 982 C C . VAL A 1 126 ? -0.953 -0.459 5.602 1.00 91.00 126 VAL A C 1
ATOM 984 O O . VAL A 1 126 ? -1.189 -0.613 4.404 1.00 91.00 126 VAL A O 1
ATOM 987 N N . VAL A 1 127 ? 0.252 -0.655 6.132 1.00 89.81 127 VAL A N 1
ATOM 988 C CA . VAL A 1 127 ? 1.480 -0.873 5.360 1.00 89.81 127 VAL A CA 1
ATOM 989 C C . VAL A 1 127 ? 2.174 -2.158 5.815 1.00 89.81 127 VAL A C 1
ATOM 991 O O . VAL A 1 127 ? 1.989 -2.626 6.942 1.00 89.81 127 VAL A O 1
ATOM 994 N N . ALA A 1 128 ? 2.961 -2.764 4.924 1.00 88.81 128 ALA A N 1
ATOM 995 C CA . ALA A 1 128 ? 3.667 -4.008 5.200 1.00 88.81 128 ALA A CA 1
ATOM 996 C C . ALA A 1 128 ? 4.626 -3.872 6.406 1.00 88.81 128 ALA A C 1
ATOM 998 O O . ALA A 1 128 ? 5.307 -2.851 6.539 1.00 88.81 128 ALA A O 1
ATOM 999 N N . PRO A 1 129 ? 4.780 -4.913 7.250 1.00 88.19 129 PRO A N 1
ATOM 1000 C CA . PRO A 1 129 ? 5.605 -4.831 8.458 1.00 88.19 129 PRO A CA 1
ATOM 1001 C C . PRO A 1 129 ? 7.082 -4.569 8.162 1.00 88.19 129 PRO A C 1
ATOM 1003 O O . PRO A 1 129 ? 7.789 -3.984 8.978 1.00 88.19 129 PRO A O 1
ATOM 1006 N N . LEU A 1 130 ? 7.549 -4.978 6.977 1.00 84.00 130 LEU A N 1
ATOM 1007 C CA . LEU A 1 130 ? 8.916 -4.739 6.523 1.00 84.00 130 LEU A CA 1
ATOM 1008 C C . LEU A 1 130 ? 9.255 -3.240 6.480 1.00 84.00 130 LEU A C 1
ATOM 1010 O O . LEU A 1 130 ? 10.366 -2.866 6.851 1.00 84.00 130 LEU A O 1
ATOM 1014 N N . CYS A 1 131 ? 8.291 -2.378 6.136 1.00 82.56 131 CYS A N 1
ATOM 1015 C CA . CYS A 1 131 ? 8.483 -0.928 6.117 1.00 82.56 131 CYS A CA 1
ATOM 1016 C C . CYS A 1 131 ? 8.809 -0.361 7.506 1.00 82.56 131 CYS A C 1
ATOM 1018 O O . CYS A 1 131 ? 9.531 0.620 7.589 1.00 82.56 131 CYS A O 1
ATOM 1020 N N . PHE A 1 132 ? 8.349 -0.997 8.589 1.00 84.62 132 PHE A N 1
ATOM 1021 C CA . PHE A 1 132 ? 8.673 -0.601 9.966 1.00 84.62 132 PHE A CA 1
ATOM 1022 C C . PHE A 1 132 ? 9.983 -1.210 10.485 1.00 84.62 132 PHE A C 1
ATOM 1024 O O . PHE A 1 132 ? 10.479 -0.798 11.529 1.00 84.62 132 PHE A O 1
ATOM 1031 N N . ARG A 1 133 ? 10.558 -2.190 9.777 1.00 82.81 133 ARG A N 1
ATOM 1032 C CA . ARG A 1 133 ? 11.857 -2.799 10.122 1.00 82.81 133 ARG A CA 1
ATOM 1033 C C . ARG A 1 133 ? 13.025 -2.112 9.421 1.00 82.81 133 ARG A C 1
ATOM 1035 O O . ARG A 1 133 ? 14.145 -2.172 9.910 1.00 82.81 133 ARG A O 1
ATOM 1042 N N . MET A 1 134 ? 12.765 -1.467 8.286 1.00 77.31 134 MET A N 1
ATOM 1043 C CA . MET A 1 134 ? 13.736 -0.644 7.570 1.00 77.31 134 MET A CA 1
ATOM 1044 C C . MET A 1 134 ? 13.772 0.760 8.186 1.00 77.31 134 MET A C 1
ATOM 1046 O O . MET A 1 134 ? 12.734 1.414 8.195 1.00 77.31 134 MET A O 1
ATOM 1050 N N . PRO A 1 135 ? 14.912 1.276 8.666 1.00 69.25 135 PRO A N 1
ATOM 1051 C CA . PRO A 1 135 ? 14.879 2.448 9.535 1.00 69.25 135 PRO A CA 1
ATOM 1052 C C . PRO A 1 135 ? 14.355 3.756 8.932 1.00 69.25 135 PRO A C 1
ATOM 1054 O O . PRO A 1 135 ? 13.564 4.446 9.568 1.00 69.25 135 PRO A O 1
ATOM 1057 N N . LEU A 1 136 ? 14.742 4.097 7.700 1.00 70.50 136 LEU A N 1
ATOM 1058 C CA . LEU A 1 136 ? 14.212 5.291 7.030 1.00 70.50 136 LEU A CA 1
ATOM 1059 C C . LEU A 1 136 ? 12.740 5.123 6.648 1.00 70.50 136 LEU A C 1
ATOM 1061 O O . LEU A 1 136 ? 11.938 6.037 6.827 1.00 70.50 136 LEU A O 1
ATOM 1065 N N . CYS A 1 137 ? 12.369 3.936 6.162 1.00 76.69 137 CYS A N 1
ATOM 1066 C CA . CYS A 1 137 ? 10.974 3.629 5.864 1.00 76.69 137 CYS A CA 1
ATOM 1067 C C . CYS A 1 137 ? 10.127 3.700 7.135 1.00 76.69 137 CYS A C 1
ATOM 1069 O O . CYS A 1 137 ? 9.022 4.223 7.087 1.00 76.69 137 CYS A O 1
ATOM 1071 N N . ARG A 1 138 ? 10.660 3.247 8.273 1.00 81.94 138 ARG A N 1
ATOM 1072 C CA . ARG A 1 138 ? 9.999 3.305 9.572 1.00 81.94 138 ARG A CA 1
ATOM 1073 C C . ARG A 1 138 ? 9.730 4.749 9.965 1.00 81.94 138 ARG A C 1
ATOM 1075 O O . ARG A 1 138 ? 8.586 5.067 10.256 1.00 81.94 138 ARG A O 1
ATOM 1082 N N . GLN A 1 139 ? 10.744 5.614 9.921 1.00 80.38 139 GLN A N 1
ATOM 1083 C CA . GLN A 1 139 ? 10.577 7.039 10.225 1.00 80.38 139 GLN A CA 1
ATOM 1084 C C . GLN A 1 139 ? 9.526 7.685 9.324 1.00 80.38 139 GLN A C 1
ATOM 1086 O O . GLN A 1 139 ? 8.654 8.398 9.809 1.00 80.38 139 GLN A O 1
ATOM 1091 N N . LEU A 1 140 ? 9.560 7.381 8.024 1.00 80.94 140 LEU A N 1
ATOM 1092 C CA . LEU A 1 140 ? 8.579 7.888 7.074 1.00 80.94 140 LEU A CA 1
ATOM 1093 C C . LEU A 1 140 ? 7.164 7.370 7.379 1.00 80.94 140 LEU A C 1
ATOM 1095 O O . LEU A 1 140 ? 6.216 8.147 7.388 1.00 80.94 140 LEU A O 1
ATOM 1099 N N . MET A 1 141 ? 7.008 6.077 7.667 1.00 85.94 141 MET A N 1
ATOM 1100 C CA . MET A 1 141 ? 5.717 5.481 8.022 1.00 85.94 141 MET A CA 1
ATOM 1101 C C . MET A 1 141 ? 5.163 6.044 9.336 1.00 85.94 141 MET A C 1
ATOM 1103 O O . MET A 1 141 ? 3.968 6.321 9.423 1.00 85.94 141 MET A O 1
ATOM 1107 N N . GLU A 1 142 ? 6.015 6.254 10.338 1.00 85.69 142 GLU A N 1
ATOM 1108 C CA . GLU A 1 142 ? 5.644 6.867 11.616 1.00 85.69 142 GLU A CA 1
ATOM 1109 C C . GLU A 1 142 ? 5.247 8.342 11.440 1.00 85.69 142 GLU A C 1
ATOM 1111 O O . GLU A 1 142 ? 4.185 8.743 11.920 1.00 85.69 142 GLU A O 1
ATOM 1116 N N . ALA A 1 143 ? 6.009 9.114 10.654 1.00 83.38 143 ALA A N 1
ATOM 1117 C CA . ALA A 1 143 ? 5.673 10.494 10.296 1.00 83.38 143 ALA A CA 1
ATOM 1118 C C . ALA A 1 143 ? 4.327 10.592 9.562 1.00 83.38 143 ALA A C 1
ATOM 1120 O O . ALA A 1 143 ? 3.577 11.550 9.737 1.00 83.38 143 ALA A O 1
ATOM 1121 N N . LEU A 1 144 ? 3.986 9.580 8.766 1.00 83.38 144 LEU A N 1
ATOM 1122 C CA . LEU A 1 144 ? 2.704 9.487 8.067 1.00 83.38 144 LEU A CA 1
ATOM 1123 C C . LEU A 1 144 ? 1.561 8.977 8.948 1.00 83.38 144 LEU A C 1
ATOM 1125 O O . LEU A 1 144 ? 0.404 9.016 8.531 1.00 83.38 144 LEU A O 1
ATOM 1129 N N . GLY A 1 145 ? 1.861 8.508 10.161 1.00 87.31 145 GLY A N 1
ATOM 1130 C CA . GLY A 1 145 ? 0.886 7.889 11.051 1.00 87.31 145 GLY A CA 1
ATOM 1131 C C . GLY A 1 145 ? 0.367 6.546 10.539 1.00 87.31 145 GLY A C 1
ATOM 1132 O O . GLY A 1 145 ? -0.731 6.145 10.921 1.00 87.31 145 GLY A O 1
ATOM 1133 N N . ALA A 1 146 ? 1.124 5.866 9.676 1.00 89.31 146 ALA A N 1
ATOM 1134 C CA . ALA A 1 146 ? 0.756 4.573 9.121 1.00 89.31 146 ALA A CA 1
ATOM 1135 C C . ALA A 1 146 ? 0.704 3.480 10.201 1.00 89.31 146 ALA A C 1
ATOM 1137 O O . ALA A 1 146 ? 1.362 3.548 11.241 1.00 89.31 146 ALA A O 1
ATOM 1138 N N . ILE A 1 147 ? -0.072 2.436 9.929 1.00 91.38 147 ILE A N 1
ATOM 1139 C CA . ILE A 1 147 ? -0.256 1.279 10.804 1.00 91.38 147 ILE A CA 1
ATOM 1140 C C . ILE A 1 147 ? 0.349 0.059 10.116 1.00 91.38 147 ILE A C 1
ATOM 1142 O O . ILE A 1 147 ? 0.262 -0.099 8.902 1.00 91.38 147 ILE A O 1
ATOM 1146 N N . THR A 1 148 ? 0.957 -0.838 10.881 1.00 92.06 148 THR A N 1
ATOM 1147 C CA . THR A 1 148 ? 1.463 -2.099 10.333 1.00 92.06 148 THR A CA 1
ATOM 1148 C C . THR A 1 148 ? 0.336 -3.103 10.083 1.00 92.06 148 THR A C 1
ATOM 1150 O O . THR A 1 148 ? -0.613 -3.207 10.862 1.00 92.06 148 THR A O 1
ATOM 1153 N N . SER A 1 149 ? 0.461 -3.907 9.028 1.00 91.06 149 SER A N 1
ATOM 1154 C CA . SER A 1 149 ? -0.464 -5.005 8.731 1.00 91.06 149 SER A CA 1
ATOM 1155 C C . SER A 1 149 ? -0.263 -6.242 9.625 1.00 91.06 149 SER A C 1
ATOM 1157 O O . SER A 1 149 ? -0.849 -7.293 9.359 1.00 91.06 149 SER A O 1
ATOM 1159 N N . GLU A 1 150 ? 0.587 -6.176 10.660 1.00 91.75 150 GLU A N 1
ATOM 1160 C CA . GLU A 1 150 ? 0.715 -7.256 11.644 1.00 91.75 150 GLU A CA 1
ATOM 1161 C C . GLU A 1 150 ? -0.599 -7.446 12.409 1.00 91.75 150 GLU A C 1
ATOM 1163 O O . GLU A 1 150 ? -1.159 -6.500 12.961 1.00 91.75 150 GLU A O 1
ATOM 1168 N N . LYS A 1 151 ? -1.062 -8.700 12.500 1.00 91.38 151 LYS A N 1
ATOM 1169 C CA . LYS A 1 151 ? -2.375 -9.071 13.054 1.00 91.38 151 LYS A CA 1
ATOM 1170 C C . LYS A 1 151 ? -2.718 -8.355 14.366 1.00 91.38 151 LYS A C 1
ATOM 1172 O O . LYS A 1 151 ? -3.811 -7.817 14.493 1.00 91.38 151 LYS A O 1
ATOM 1177 N N . ARG A 1 152 ? -1.794 -8.337 15.335 1.00 92.12 152 ARG A N 1
ATOM 1178 C CA . ARG A 1 152 ? -2.030 -7.733 16.659 1.00 92.12 152 ARG A CA 1
ATOM 1179 C C . ARG A 1 152 ? -2.258 -6.223 16.573 1.00 92.12 152 ARG A C 1
ATOM 1181 O O . ARG A 1 152 ? -3.191 -5.721 17.187 1.00 92.12 152 ARG A O 1
ATOM 1188 N N . ALA A 1 153 ? -1.426 -5.512 15.814 1.00 90.69 153 ALA A N 1
ATOM 1189 C CA . ALA A 1 153 ? -1.547 -4.066 15.647 1.00 90.69 153 ALA A CA 1
ATOM 1190 C C . ALA A 1 153 ? -2.795 -3.698 14.836 1.00 90.69 153 ALA A C 1
ATOM 1192 O O . ALA A 1 153 ? -3.520 -2.783 15.211 1.00 90.69 153 ALA A O 1
ATOM 1193 N N . PHE A 1 154 ? -3.079 -4.466 13.782 1.00 92.94 154 PHE A N 1
ATOM 1194 C CA . PHE A 1 154 ? -4.261 -4.303 12.944 1.00 92.94 154 PHE A CA 1
ATOM 1195 C C . PHE A 1 154 ? -5.560 -4.458 13.751 1.00 92.94 154 PHE A C 1
ATOM 1197 O O . PHE A 1 154 ? -6.409 -3.571 13.736 1.00 92.94 154 PHE A O 1
ATOM 1204 N N . GLN A 1 155 ? -5.684 -5.535 14.538 1.00 93.12 155 GLN A N 1
ATOM 1205 C CA . GLN A 1 155 ? -6.843 -5.760 15.411 1.00 93.12 155 GLN A CA 1
ATOM 1206 C C . GLN A 1 155 ? -6.947 -4.704 16.521 1.00 93.12 155 GLN A C 1
ATOM 1208 O O . GLN A 1 155 ? -8.040 -4.223 16.806 1.00 93.12 155 GLN A O 1
ATOM 1213 N N . LYS A 1 156 ? -5.819 -4.297 17.121 1.00 93.81 156 LYS A N 1
ATOM 1214 C CA . LYS A 1 156 ? -5.796 -3.215 18.117 1.00 93.81 156 LYS A CA 1
ATOM 1215 C C . LYS A 1 156 ? -6.289 -1.895 17.525 1.00 93.81 156 LYS A C 1
ATOM 1217 O O . LYS A 1 156 ? -7.004 -1.162 18.197 1.00 93.81 156 LYS A O 1
ATOM 1222 N N . TYR A 1 157 ? -5.924 -1.586 16.280 1.00 93.00 157 TYR A N 1
ATOM 1223 C CA . TYR A 1 157 ? -6.406 -0.375 15.626 1.00 93.00 157 TYR A CA 1
ATOM 1224 C C . TYR A 1 157 ? -7.898 -0.458 15.294 1.00 93.00 157 TYR A C 1
ATOM 1226 O O . TYR A 1 157 ? -8.621 0.501 15.543 1.00 93.00 157 TYR A O 1
ATOM 1234 N N . MET A 1 158 ? -8.394 -1.613 14.842 1.00 93.25 158 MET A N 1
ATOM 1235 C CA . MET A 1 158 ? -9.831 -1.811 14.605 1.00 93.25 158 MET A CA 1
ATOM 1236 C C . MET A 1 158 ? -10.687 -1.532 15.853 1.00 93.25 158 MET A C 1
ATOM 1238 O O . MET A 1 158 ? -11.771 -0.967 15.733 1.00 93.25 158 MET A O 1
ATOM 1242 N N . GLN A 1 159 ? -10.188 -1.824 17.058 1.00 93.31 159 GLN A N 1
ATOM 1243 C CA . GLN A 1 159 ? -10.890 -1.515 18.315 1.00 93.31 159 GLN A CA 1
ATOM 1244 C C . GLN A 1 159 ? -11.095 -0.011 18.562 1.00 93.31 159 GLN A C 1
ATOM 1246 O O . GLN A 1 159 ? -11.927 0.356 19.384 1.00 93.31 159 GLN A O 1
ATOM 1251 N N . THR A 1 160 ? -10.368 0.865 17.862 1.00 93.00 160 THR A N 1
ATOM 1252 C CA . THR A 1 160 ? -10.539 2.322 17.992 1.00 93.00 160 THR A CA 1
ATOM 1253 C C . THR A 1 160 ? -11.802 2.847 17.312 1.00 93.00 160 THR A C 1
ATOM 1255 O O . THR A 1 160 ? -12.194 3.979 17.583 1.00 93.00 160 THR A O 1
ATOM 1258 N N . GLY A 1 161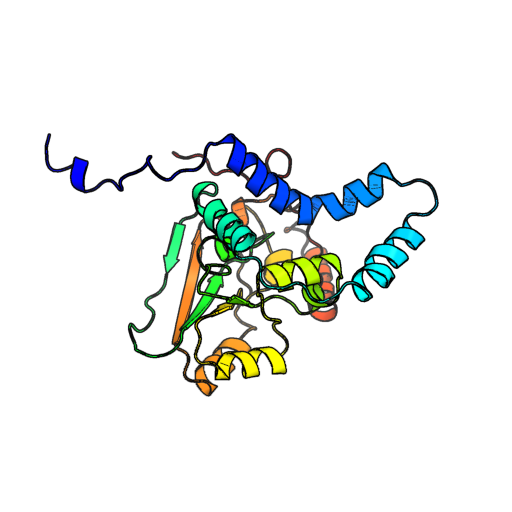 ? -12.426 2.054 16.432 1.00 91.62 161 GLY A N 1
ATOM 1259 C CA . GLY A 1 161 ? -13.594 2.478 15.656 1.00 91.62 161 GLY A CA 1
ATOM 1260 C C . GLY A 1 161 ? -13.308 3.634 14.691 1.00 91.62 161 GLY A C 1
ATOM 1261 O O . GLY A 1 161 ? -14.217 4.398 14.388 1.00 91.62 161 GLY A O 1
ATOM 1262 N N . GLN A 1 162 ? -12.056 3.812 14.264 1.00 90.75 162 GLN A N 1
ATOM 1263 C CA . GLN A 1 162 ? -11.661 4.853 13.314 1.00 90.75 162 GLN A CA 1
ATOM 1264 C C . GLN A 1 162 ? -11.547 4.286 11.906 1.00 90.75 162 GLN A C 1
ATOM 1266 O O . GLN A 1 162 ? -11.122 3.145 11.736 1.00 90.75 162 GLN A O 1
ATOM 1271 N N . ASP A 1 163 ? -11.835 5.112 10.907 1.00 90.31 163 ASP A N 1
ATOM 1272 C CA . ASP A 1 163 ? -11.672 4.739 9.507 1.00 90.31 163 ASP A CA 1
ATOM 1273 C C . ASP A 1 163 ? -10.194 4.568 9.147 1.00 90.31 163 ASP A C 1
ATOM 1275 O O . ASP A 1 163 ? -9.319 5.348 9.541 1.00 90.31 163 ASP A O 1
ATOM 1279 N N . PHE A 1 164 ? -9.902 3.548 8.351 1.00 91.19 164 PHE A N 1
ATOM 1280 C CA . PHE A 1 164 ? -8.562 3.337 7.819 1.00 91.19 164 PHE A CA 1
ATOM 1281 C C . PHE A 1 164 ? -8.596 2.661 6.461 1.00 91.19 164 PHE A C 1
ATOM 1283 O O . PHE A 1 164 ? -9.617 2.157 5.995 1.00 91.19 164 PHE A O 1
ATOM 1290 N N . ALA A 1 165 ? -7.440 2.666 5.817 1.00 91.56 165 ALA A N 1
ATOM 1291 C CA . ALA A 1 165 ? -7.263 2.217 4.459 1.00 91.56 165 ALA A CA 1
ATOM 1292 C C . ALA A 1 165 ? -6.226 1.103 4.378 1.00 91.56 165 ALA A C 1
ATOM 1294 O O . ALA A 1 165 ? -5.214 1.102 5.077 1.00 91.56 165 ALA A O 1
ATOM 1295 N N . ILE A 1 166 ? -6.452 0.162 3.474 1.00 92.12 166 ILE A N 1
ATOM 1296 C CA . ILE A 1 166 ? -5.533 -0.923 3.153 1.00 92.12 166 ILE A CA 1
ATOM 1297 C C . ILE A 1 166 ? -5.446 -1.073 1.636 1.00 92.12 166 ILE A C 1
ATOM 1299 O O . ILE A 1 166 ? -6.417 -0.814 0.927 1.00 92.12 166 ILE A O 1
ATOM 1303 N N . LEU A 1 167 ? -4.292 -1.526 1.147 1.00 90.81 167 LEU A N 1
ATOM 1304 C CA . LEU A 1 167 ? -4.136 -2.069 -0.200 1.00 90.81 167 LEU A CA 1
ATOM 1305 C C . LEU A 1 167 ? -4.090 -3.599 -0.093 1.00 90.81 167 LEU A C 1
ATOM 1307 O O . LEU A 1 167 ? -3.021 -4.153 0.184 1.00 90.81 167 LEU A O 1
ATOM 1311 N N . PRO A 1 168 ? -5.227 -4.311 -0.235 1.00 90.50 168 PRO A N 1
ATOM 1312 C CA . PRO A 1 168 ? -5.314 -5.720 0.140 1.00 90.50 168 PRO A CA 1
ATOM 1313 C C . PRO A 1 168 ? -4.307 -6.609 -0.584 1.00 90.50 168 PRO A C 1
ATOM 1315 O O . PRO A 1 168 ? -3.763 -7.530 0.028 1.00 90.50 168 PRO A O 1
ATOM 1318 N N . GLY A 1 169 ? -4.020 -6.330 -1.858 1.00 86.12 169 GLY A N 1
ATOM 1319 C CA . GLY A 1 169 ? -3.084 -7.123 -2.650 1.00 86.12 169 GLY A CA 1
ATOM 1320 C C . GLY A 1 169 ? -1.615 -6.959 -2.265 1.00 86.12 169 GLY A C 1
ATOM 1321 O O . GLY A 1 169 ? -0.831 -7.876 -2.505 1.00 86.12 169 GLY A O 1
ATOM 1322 N N . GLY A 1 170 ? -1.261 -5.859 -1.592 1.00 88.00 170 GLY A N 1
ATOM 1323 C CA . GLY A 1 170 ? 0.058 -5.624 -1.009 1.00 88.00 170 GLY A CA 1
ATOM 1324 C C . GLY A 1 170 ? 1.229 -5.873 -1.966 1.00 88.00 170 GLY A C 1
ATOM 1325 O O . GLY A 1 170 ? 1.195 -5.518 -3.141 1.00 88.00 170 GLY A O 1
ATOM 1326 N N . VAL A 1 171 ? 2.270 -6.515 -1.433 1.00 87.25 171 VAL A N 1
ATOM 1327 C CA . VAL A 1 171 ? 3.555 -6.773 -2.103 1.00 87.25 171 VAL A CA 1
ATOM 1328 C C . VAL A 1 171 ? 3.388 -7.594 -3.393 1.00 87.25 171 VAL A C 1
ATOM 1330 O O . VAL A 1 171 ? 4.114 -7.389 -4.362 1.00 87.25 171 VAL A O 1
ATOM 1333 N N . GLU A 1 172 ? 2.425 -8.512 -3.446 1.00 89.88 172 GLU A N 1
ATOM 1334 C CA . GLU A 1 172 ? 2.163 -9.342 -4.623 1.00 89.88 172 GLU A CA 1
ATOM 1335 C C . GLU A 1 172 ? 1.601 -8.534 -5.794 1.00 89.88 172 GLU A C 1
ATOM 1337 O O . GLU A 1 172 ? 1.969 -8.813 -6.934 1.00 89.88 172 GLU A O 1
ATOM 1342 N N . GLU A 1 173 ? 0.767 -7.520 -5.541 1.00 89.81 173 GLU A N 1
ATOM 1343 C CA . GLU A 1 173 ? 0.317 -6.604 -6.600 1.00 89.81 173 GLU A CA 1
ATOM 1344 C C . GLU A 1 173 ? 1.470 -5.766 -7.152 1.00 89.81 173 GLU A C 1
ATOM 1346 O O . GLU A 1 173 ? 1.529 -5.559 -8.360 1.00 89.81 173 GLU A O 1
ATOM 1351 N N . VAL A 1 174 ? 2.446 -5.390 -6.318 1.00 87.69 174 VAL A N 1
ATOM 1352 C CA . VAL A 1 174 ? 3.672 -4.715 -6.783 1.00 87.69 174 VAL A CA 1
ATOM 1353 C C . VAL A 1 174 ? 4.488 -5.622 -7.708 1.00 87.69 174 VAL A C 1
ATOM 1355 O O . VAL A 1 174 ? 4.983 -5.188 -8.746 1.00 87.69 174 VAL A O 1
ATOM 1358 N N . VAL A 1 175 ? 4.613 -6.911 -7.375 1.00 87.38 175 VAL A N 1
ATOM 1359 C CA . VAL A 1 175 ? 5.330 -7.890 -8.217 1.00 87.38 175 VAL A CA 1
ATOM 1360 C C . VAL A 1 175 ? 4.620 -8.110 -9.558 1.00 87.38 175 VAL A C 1
ATOM 1362 O O . VAL A 1 175 ? 5.288 -8.276 -10.588 1.00 87.38 175 VAL A O 1
ATOM 1365 N N . LEU A 1 176 ? 3.286 -8.114 -9.534 1.00 88.31 176 LEU A N 1
ATOM 1366 C CA . LEU A 1 176 ? 2.408 -8.317 -10.687 1.00 88.31 176 LEU A CA 1
ATOM 1367 C C . LEU A 1 176 ? 2.129 -7.040 -11.490 1.00 88.31 176 LEU A C 1
ATOM 1369 O O . LEU A 1 176 ? 1.459 -7.137 -12.517 1.00 88.31 176 LEU A O 1
ATOM 1373 N N . ALA A 1 177 ? 2.627 -5.883 -11.044 1.00 87.12 177 ALA A N 1
ATOM 1374 C CA . ALA A 1 177 ? 2.395 -4.600 -11.691 1.00 87.12 177 ALA A CA 1
ATOM 1375 C C . ALA A 1 177 ? 2.895 -4.608 -13.144 1.00 87.12 177 ALA A C 1
ATOM 1377 O O . ALA A 1 177 ? 4.039 -4.968 -13.438 1.00 87.12 177 ALA A O 1
ATOM 1378 N N . ASP A 1 178 ? 2.006 -4.217 -14.048 1.00 85.81 178 ASP A N 1
ATOM 1379 C CA . ASP A 1 178 ? 2.168 -4.284 -15.496 1.00 85.81 178 ASP A CA 1
ATOM 1380 C C . ASP A 1 178 ? 1.352 -3.130 -16.098 1.00 85.81 178 ASP A C 1
ATOM 1382 O O . ASP A 1 178 ? 0.199 -2.923 -15.713 1.00 85.81 178 ASP A O 1
ATOM 1386 N N . GLN A 1 179 ? 1.965 -2.343 -16.986 1.00 82.06 179 GLN A N 1
ATOM 1387 C CA . GLN A 1 179 ? 1.320 -1.156 -17.555 1.00 82.06 179 GLN A CA 1
ATOM 1388 C C . GLN A 1 179 ? 0.143 -1.500 -18.455 1.00 82.06 179 GLN A C 1
ATOM 1390 O O . GLN A 1 179 ? -0.833 -0.753 -18.501 1.00 82.06 179 GLN A O 1
ATOM 1395 N N . ASP A 1 180 ? 0.247 -2.625 -19.156 1.00 82.31 180 ASP A N 1
ATOM 1396 C CA . ASP A 1 180 ? -0.711 -3.008 -20.186 1.00 82.31 180 ASP A CA 1
ATOM 1397 C C . ASP A 1 180 ? -1.807 -3.910 -19.611 1.00 82.31 180 ASP A C 1
ATOM 1399 O O . ASP A 1 180 ? -2.842 -4.135 -20.240 1.00 82.31 180 ASP A O 1
ATOM 1403 N N . ARG A 1 181 ? -1.577 -4.480 -18.419 1.00 83.81 181 ARG A N 1
ATOM 1404 C CA . ARG A 1 181 ? -2.474 -5.457 -17.795 1.00 83.81 181 ARG A CA 1
ATOM 1405 C C . ARG A 1 181 ? -2.592 -5.231 -16.304 1.00 83.81 181 ARG A C 1
ATOM 1407 O O . ARG A 1 181 ? -1.707 -5.593 -15.534 1.00 83.81 181 ARG A O 1
ATOM 1414 N N . GLU A 1 182 ? -3.746 -4.756 -15.869 1.00 86.00 182 GLU A N 1
ATOM 1415 C CA . GLU A 1 182 ? -4.003 -4.647 -14.443 1.00 86.00 182 GLU A CA 1
ATOM 1416 C C . GLU A 1 182 ? -4.276 -6.022 -13.813 1.00 86.00 182 GLU A C 1
ATOM 1418 O O . GLU A 1 182 ? -5.093 -6.809 -14.298 1.00 86.00 182 GLU A O 1
ATOM 1423 N N . ARG A 1 183 ? -3.562 -6.337 -12.727 1.00 87.56 183 ARG A N 1
ATOM 1424 C CA . ARG A 1 183 ? -3.677 -7.617 -12.020 1.00 87.56 183 ARG A CA 1
ATOM 1425 C C . ARG A 1 183 ? -3.868 -7.370 -10.532 1.00 87.56 183 ARG A C 1
ATOM 1427 O O . ARG A 1 183 ? -2.981 -6.851 -9.864 1.00 87.56 183 ARG A O 1
ATOM 1434 N N . ILE A 1 184 ? -5.009 -7.816 -10.016 1.00 89.38 184 ILE A N 1
ATOM 1435 C CA . ILE A 1 184 ? -5.374 -7.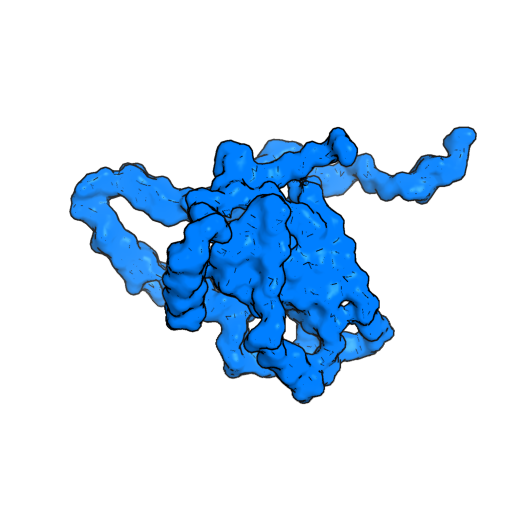698 -8.602 1.00 89.38 184 ILE A CA 1
ATOM 1436 C C . ILE A 1 184 ? -5.150 -9.031 -7.886 1.00 89.38 184 ILE A C 1
ATOM 1438 O O . ILE A 1 184 ? -5.628 -10.086 -8.320 1.00 89.38 184 ILE A O 1
ATOM 1442 N N . TYR A 1 185 ? -4.466 -8.993 -6.742 1.00 89.88 185 TYR A N 1
ATOM 1443 C CA . TYR A 1 185 ? -4.176 -10.173 -5.928 1.00 89.88 185 TYR A CA 1
ATOM 1444 C C . TYR A 1 185 ? -5.130 -10.264 -4.730 1.00 89.88 185 TYR A C 1
ATOM 1446 O O . TYR A 1 185 ? -4.759 -10.035 -3.581 1.00 89.88 185 TYR A O 1
ATOM 1454 N N . LEU A 1 186 ? -6.388 -10.637 -4.994 1.00 91.31 186 LEU A N 1
ATOM 1455 C CA . LEU A 1 186 ? -7.439 -10.650 -3.964 1.00 91.31 186 LEU A CA 1
ATOM 1456 C C . LEU A 1 186 ? -7.981 -12.045 -3.622 1.00 91.31 186 LEU A C 1
ATOM 1458 O O . LEU A 1 186 ? -8.305 -12.314 -2.466 1.00 91.31 186 LEU A O 1
ATOM 1462 N N . LYS A 1 187 ? -8.035 -12.980 -4.586 1.00 88.75 187 LYS A N 1
ATOM 1463 C CA . LYS A 1 187 ? -8.699 -14.297 -4.414 1.00 88.75 187 LYS A CA 1
ATOM 1464 C C . LYS A 1 187 ? -8.229 -15.076 -3.176 1.00 88.75 187 LYS A C 1
ATOM 1466 O O . LYS A 1 187 ? -9.020 -15.783 -2.553 1.00 88.75 187 LYS A O 1
ATOM 1471 N N . ARG A 1 188 ? -6.945 -14.947 -2.824 1.00 86.44 188 ARG A N 1
ATOM 1472 C CA . ARG A 1 188 ? -6.304 -15.634 -1.689 1.00 86.44 188 ARG A CA 1
ATOM 1473 C C . ARG A 1 188 ? -6.186 -14.769 -0.427 1.00 86.44 188 ARG A C 1
ATOM 1475 O O . ARG A 1 188 ? -5.686 -15.250 0.583 1.00 86.44 188 ARG A O 1
ATOM 1482 N N . ARG A 1 189 ? -6.644 -13.514 -0.454 1.00 88.56 189 ARG A N 1
ATOM 1483 C CA . ARG A 1 189 ? -6.470 -12.532 0.625 1.00 88.56 189 ARG A CA 1
ATOM 1484 C C . ARG A 1 189 ? -7.809 -12.135 1.241 1.00 88.56 189 ARG A C 1
ATOM 1486 O O . ARG A 1 189 ? -8.301 -11.040 1.036 1.00 88.56 189 ARG A O 1
ATOM 1493 N N . LYS A 1 190 ? -8.397 -13.041 2.028 1.00 91.38 190 LYS A N 1
ATOM 1494 C CA . LYS A 1 190 ? -9.702 -12.832 2.697 1.00 91.38 190 LYS A CA 1
ATOM 1495 C C . LYS A 1 190 ? -9.595 -12.432 4.176 1.00 91.38 190 LYS A C 1
ATOM 1497 O O . LYS A 1 190 ? -10.609 -12.246 4.839 1.00 91.38 190 LYS A O 1
ATOM 1502 N N . GLY A 1 191 ? -8.377 -12.311 4.711 1.00 91.88 191 GLY A N 1
ATOM 1503 C CA . GLY A 1 191 ? -8.148 -12.041 6.136 1.00 91.88 191 GLY A CA 1
ATOM 1504 C C . GLY A 1 191 ? -8.714 -10.698 6.602 1.00 91.88 191 GLY A C 1
ATOM 1505 O O . GLY A 1 191 ? -9.365 -10.647 7.638 1.00 91.88 191 GLY A O 1
ATOM 1506 N N . PHE A 1 192 ? -8.535 -9.634 5.813 1.00 92.44 192 PHE A N 1
ATOM 1507 C CA . PHE A 1 192 ? -9.072 -8.311 6.150 1.00 92.44 192 PHE A CA 1
ATOM 1508 C C . PHE A 1 192 ? -10.609 -8.305 6.195 1.00 92.44 192 PHE A C 1
ATOM 1510 O O . PHE A 1 192 ? -11.177 -7.661 7.066 1.00 92.44 192 PHE A O 1
ATOM 1517 N N . ILE A 1 193 ? -11.271 -9.084 5.325 1.00 93.69 193 ILE A N 1
ATOM 1518 C CA . ILE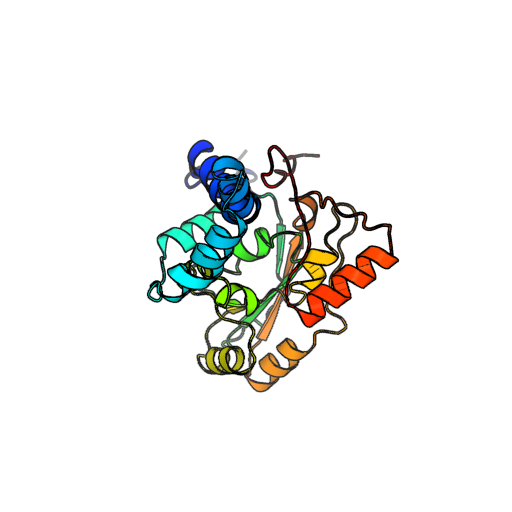 A 1 193 ? -12.733 -9.256 5.319 1.00 93.69 193 ILE A CA 1
ATOM 1519 C C . ILE A 1 193 ? -13.181 -9.915 6.618 1.00 93.69 193 ILE A C 1
ATOM 1521 O O . ILE A 1 193 ? -14.091 -9.425 7.277 1.00 93.69 193 ILE A O 1
ATOM 1525 N N . LYS A 1 194 ? -12.509 -11.005 7.012 1.00 94.50 194 LYS A N 1
ATOM 1526 C CA . LYS A 1 194 ? -12.784 -11.686 8.280 1.00 94.50 194 LYS A CA 1
ATOM 1527 C C . LYS A 1 194 ? -12.673 -10.714 9.459 1.00 94.50 194 LYS A C 1
ATOM 1529 O O . LYS A 1 194 ? -13.593 -10.643 10.263 1.00 94.50 194 LYS A O 1
ATOM 1534 N N . TYR A 1 195 ? -11.589 -9.943 9.534 1.00 94.38 195 TYR A N 1
ATOM 1535 C CA . TYR A 1 195 ? -1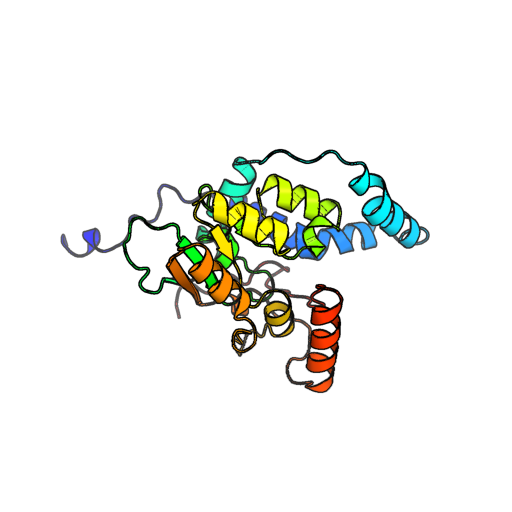1.390 -8.990 10.628 1.00 94.38 195 TYR A CA 1
ATOM 1536 C C . TYR A 1 195 ? -12.383 -7.826 10.612 1.00 94.38 195 TYR A C 1
ATOM 1538 O O . TYR A 1 195 ? -12.812 -7.391 11.678 1.00 94.38 195 TYR A O 1
ATOM 1546 N N . ALA A 1 196 ? -12.774 -7.340 9.431 1.00 92.94 196 ALA A N 1
ATOM 1547 C CA . ALA A 1 196 ? -13.781 -6.292 9.308 1.00 92.94 196 ALA A CA 1
ATOM 1548 C C . ALA A 1 196 ? -15.145 -6.775 9.815 1.00 92.94 196 ALA A C 1
ATOM 1550 O O . ALA A 1 196 ? -15.771 -6.085 10.613 1.00 92.94 196 ALA A O 1
ATOM 1551 N N . LEU A 1 197 ? -15.554 -7.994 9.442 1.00 92.94 197 LEU A N 1
ATOM 1552 C CA . LEU A 1 197 ? -16.787 -8.613 9.935 1.00 92.94 197 LEU A CA 1
ATOM 1553 C C . LEU A 1 197 ? -16.761 -8.821 11.455 1.00 92.94 197 LEU A C 1
ATOM 1555 O O . LEU A 1 197 ? -17.725 -8.475 12.129 1.00 92.94 197 LEU A O 1
ATOM 1559 N N . GLU A 1 198 ? -15.654 -9.339 11.998 1.00 93.50 198 GLU A N 1
ATOM 1560 C CA . GLU A 1 198 ? -15.476 -9.538 13.447 1.00 93.50 198 GLU A CA 1
ATOM 1561 C C . GLU A 1 198 ? -15.514 -8.218 14.234 1.00 93.50 198 GLU A C 1
ATOM 1563 O O . GLU A 1 198 ? -15.969 -8.199 15.374 1.00 93.50 198 GLU A O 1
ATOM 1568 N N . SER A 1 199 ? -15.048 -7.120 13.631 1.00 93.50 199 SER A N 1
ATOM 1569 C CA . SER A 1 199 ? -14.939 -5.809 14.287 1.00 93.50 199 SER A CA 1
ATOM 1570 C C . SER A 1 199 ? -16.098 -4.860 13.957 1.00 93.50 199 SER A C 1
ATOM 1572 O O . SER A 1 199 ? -16.097 -3.724 14.422 1.00 93.50 199 SER A O 1
ATOM 1574 N N . GLY A 1 200 ? -17.068 -5.290 13.142 1.00 92.38 200 GLY A N 1
ATOM 1575 C CA . GLY A 1 200 ? -18.226 -4.478 12.753 1.00 92.38 200 GLY A CA 1
ATOM 1576 C C . GLY A 1 200 ? -17.930 -3.337 11.770 1.00 92.38 200 GLY A C 1
ATOM 1577 O O . GLY A 1 200 ? -18.675 -2.359 11.760 1.00 92.38 200 GLY A O 1
ATOM 1578 N N . TYR A 1 201 ? -16.873 -3.451 10.961 1.00 93.19 201 TYR A N 1
ATOM 1579 C CA . TYR A 1 201 ? -16.497 -2.454 9.952 1.00 93.19 201 TYR A CA 1
ATOM 1580 C C . TYR A 1 201 ? -17.219 -2.683 8.625 1.00 93.19 201 TYR A C 1
ATOM 1582 O O . TYR A 1 201 ? -17.334 -3.822 8.161 1.00 93.19 201 TYR A O 1
ATOM 1590 N N . ASP A 1 202 ? -17.604 -1.592 7.967 1.00 92.50 202 ASP A N 1
ATOM 1591 C CA . ASP A 1 202 ? -18.075 -1.635 6.587 1.00 92.50 202 ASP A CA 1
ATOM 1592 C C . ASP A 1 202 ? -16.878 -1.650 5.623 1.00 92.50 202 ASP A C 1
ATOM 1594 O O . ASP A 1 202 ? -15.917 -0.891 5.762 1.00 92.50 202 ASP A O 1
ATOM 1598 N N . LEU A 1 203 ? -16.913 -2.544 4.633 1.00 91.44 203 LEU A N 1
ATOM 1599 C CA . LEU A 1 203 ? -15.873 -2.636 3.608 1.00 91.44 203 LEU A CA 1
ATOM 1600 C C . LEU A 1 203 ? -16.202 -1.697 2.451 1.00 91.44 203 LEU A C 1
ATOM 1602 O O . LEU A 1 203 ? -17.232 -1.855 1.796 1.00 91.44 203 LEU A O 1
ATOM 1606 N N . VAL A 1 204 ? -15.293 -0.768 2.162 1.00 90.25 204 VAL A N 1
ATOM 1607 C CA . VAL A 1 204 ? -15.445 0.199 1.070 1.00 90.25 204 VAL A CA 1
ATOM 1608 C C . VAL A 1 204 ? -14.434 -0.128 -0.023 1.00 90.25 204 VAL A C 1
ATOM 1610 O O . VAL A 1 204 ? -13.265 0.233 0.110 1.00 90.25 204 VAL A O 1
ATOM 1613 N N . PRO A 1 205 ? -14.818 -0.839 -1.096 1.00 90.56 205 PRO A N 1
ATOM 1614 C CA . PRO A 1 205 ? -13.905 -1.076 -2.203 1.00 90.56 205 PRO A CA 1
ATOM 1615 C C . PRO A 1 205 ? -13.667 0.236 -2.956 1.00 90.56 205 PRO A C 1
ATOM 1617 O O . PRO A 1 205 ? -14.614 0.910 -3.356 1.00 90.56 205 PRO A O 1
ATOM 1620 N N . VAL A 1 206 ? -12.401 0.590 -3.152 1.00 88.75 206 VAL A N 1
ATOM 1621 C CA . VAL A 1 206 ? -11.984 1.768 -3.916 1.00 88.75 206 VAL A CA 1
ATOM 1622 C C . VAL A 1 206 ? -11.059 1.300 -5.023 1.00 88.75 206 VAL A C 1
ATOM 1624 O O . VAL A 1 206 ? -10.033 0.676 -4.758 1.00 88.75 206 VAL A O 1
ATOM 1627 N N . TYR A 1 207 ? -11.417 1.597 -6.263 1.00 89.31 207 TYR A N 1
ATOM 1628 C CA . TYR A 1 207 ? -10.621 1.236 -7.424 1.00 89.31 207 TYR A CA 1
ATOM 1629 C C . TYR A 1 207 ? -10.021 2.484 -8.072 1.00 89.31 207 TYR A C 1
ATOM 1631 O O . TYR A 1 207 ? -10.748 3.431 -8.354 1.00 89.31 207 TYR A O 1
ATOM 1639 N N . HIS A 1 208 ? -8.717 2.481 -8.328 1.00 86.88 208 HIS A N 1
ATOM 1640 C CA . HIS A 1 208 ? -7.952 3.584 -8.899 1.00 86.88 208 HIS A CA 1
ATOM 1641 C C . HIS A 1 208 ? -7.596 3.282 -10.350 1.00 86.88 208 HIS A C 1
ATOM 1643 O O . HIS A 1 208 ? -6.675 2.518 -10.639 1.00 86.88 208 HIS A O 1
ATOM 1649 N N . LEU A 1 209 ? -8.310 3.918 -11.270 1.00 84.88 209 LEU A N 1
ATOM 1650 C CA . LEU A 1 209 ? -8.038 3.829 -12.700 1.00 84.88 209 LEU A CA 1
ATOM 1651 C C . LEU A 1 209 ? -6.713 4.533 -13.025 1.00 84.88 209 LEU A C 1
ATOM 1653 O O . LEU A 1 209 ? -6.482 5.664 -12.597 1.00 84.88 209 LEU A O 1
ATOM 1657 N N . GLY A 1 210 ? -5.855 3.860 -13.795 1.00 81.56 210 GLY A N 1
ATOM 1658 C CA . GLY A 1 210 ? -4.573 4.401 -14.259 1.00 81.56 210 GLY A CA 1
ATOM 1659 C C . GLY A 1 210 ? -3.390 4.198 -13.304 1.00 81.56 210 GLY A C 1
ATOM 1660 O O . GLY A 1 210 ? -2.264 4.542 -13.654 1.00 81.56 210 GLY A O 1
ATOM 1661 N N . GLU A 1 211 ? -3.586 3.588 -12.129 1.00 85.19 211 GLU A N 1
ATOM 1662 C CA . GLU A 1 211 ? -2.513 3.392 -11.139 1.00 85.19 211 GLU A CA 1
ATOM 1663 C C . GLU A 1 211 ? -1.340 2.548 -11.671 1.00 85.19 211 GLU A C 1
ATOM 1665 O O . GLU A 1 211 ? -0.177 2.887 -11.451 1.00 85.19 211 GLU A O 1
ATOM 1670 N N . THR A 1 212 ? -1.605 1.470 -12.414 1.00 85.62 212 THR A N 1
ATOM 1671 C CA . THR A 1 212 ? -0.539 0.644 -13.014 1.00 85.62 212 THR A CA 1
ATOM 1672 C C . THR A 1 212 ? 0.179 1.327 -14.176 1.00 85.62 212 THR A C 1
ATOM 1674 O O . THR A 1 212 ? 1.316 0.974 -14.483 1.00 85.62 212 THR A O 1
ATOM 1677 N N . GLN A 1 213 ? -0.436 2.335 -14.797 1.00 84.00 213 GLN A N 1
ATOM 1678 C CA . GLN A 1 213 ? 0.137 3.074 -15.926 1.00 84.00 213 GLN A CA 1
ATOM 1679 C C . GLN A 1 213 ? 1.138 4.148 -15.471 1.00 84.00 213 GLN A C 1
ATOM 1681 O O . GLN A 1 213 ? 1.986 4.587 -16.256 1.00 84.00 213 GLN A O 1
ATOM 1686 N N . LEU A 1 214 ? 1.117 4.507 -14.181 1.00 79.69 214 LEU A N 1
ATOM 1687 C CA . LEU A 1 214 ? 2.029 5.486 -13.590 1.00 79.69 214 LEU A CA 1
ATOM 1688 C C . LEU A 1 214 ? 3.502 5.090 -13.716 1.00 79.69 214 LEU A C 1
ATOM 1690 O O . LEU A 1 214 ? 4.349 5.964 -13.847 1.00 79.69 214 LEU A O 1
ATOM 1694 N N . PHE A 1 215 ? 3.837 3.800 -13.720 1.00 79.50 215 PHE A N 1
ATOM 1695 C CA . PHE A 1 215 ? 5.228 3.355 -13.839 1.00 79.50 215 PHE A CA 1
ATOM 1696 C C . PHE A 1 215 ? 5.366 2.180 -14.795 1.00 79.50 215 PHE A C 1
ATOM 1698 O O . PHE A 1 215 ? 4.584 1.236 -14.744 1.00 79.50 215 PHE A O 1
ATOM 1705 N N . ARG A 1 216 ? 6.406 2.207 -15.634 1.00 80.19 216 ARG A N 1
ATOM 1706 C CA . ARG A 1 216 ? 6.903 1.031 -16.356 1.00 80.19 216 ARG A CA 1
ATOM 1707 C C . ARG A 1 216 ? 7.678 0.174 -15.393 1.00 80.19 216 ARG A C 1
ATOM 1709 O O . ARG A 1 216 ? 8.599 0.658 -14.753 1.00 80.19 216 ARG A O 1
ATOM 1716 N N . VAL A 1 217 ? 7.344 -1.100 -15.298 1.00 80.06 217 VAL A N 1
ATOM 1717 C CA . VAL A 1 217 ? 8.137 -2.035 -14.502 1.00 80.06 217 VAL A CA 1
ATOM 1718 C C . VAL A 1 217 ? 9.218 -2.633 -15.402 1.00 80.06 217 VAL A C 1
ATOM 1720 O O . VAL A 1 217 ? 8.916 -3.099 -16.494 1.00 80.06 217 VAL A O 1
ATOM 1723 N N . LEU A 1 218 ? 10.481 -2.623 -14.960 1.00 75.12 218 LEU A N 1
ATOM 1724 C CA . LEU A 1 218 ? 11.620 -3.169 -15.725 1.00 75.12 218 LEU A CA 1
ATOM 1725 C C . LEU A 1 218 ? 11.570 -4.695 -15.890 1.00 75.12 218 LEU A C 1
ATOM 1727 O O . LEU A 1 218 ? 12.277 -5.262 -16.719 1.00 75.12 218 LEU A O 1
ATOM 1731 N N . TRP A 1 219 ? 10.775 -5.379 -15.071 1.00 71.12 219 TRP A N 1
ATOM 1732 C CA . TRP A 1 219 ? 10.738 -6.834 -15.040 1.00 71.12 219 TRP A CA 1
ATOM 1733 C C . TRP A 1 219 ? 9.837 -7.399 -16.140 1.00 71.12 219 TRP A C 1
ATOM 1735 O O . TRP A 1 219 ? 8.690 -6.965 -16.263 1.00 71.12 219 TRP A O 1
ATOM 1745 N N . PRO A 1 220 ? 10.291 -8.426 -16.882 1.00 72.31 220 PRO A N 1
ATOM 1746 C CA . PRO A 1 220 ? 9.466 -9.066 -17.894 1.00 72.31 220 PRO A CA 1
ATOM 1747 C C . PRO A 1 220 ? 8.285 -9.779 -17.230 1.00 72.31 220 PRO A C 1
ATOM 1749 O O . PRO A 1 220 ? 8.454 -10.759 -16.499 1.00 72.31 220 PRO A O 1
ATOM 1752 N N . GLN A 1 221 ? 7.074 -9.298 -17.508 1.00 79.62 221 GLN A N 1
ATOM 1753 C CA . GLN A 1 221 ? 5.829 -9.908 -17.024 1.00 79.62 221 GLN A CA 1
ATOM 1754 C C . GLN A 1 221 ? 5.371 -11.098 -17.881 1.00 79.62 221 GLN A C 1
ATOM 1756 O O . GLN A 1 221 ? 4.429 -11.798 -17.512 1.00 79.62 221 GLN A O 1
ATOM 1761 N N . THR A 1 222 ? 6.058 -11.341 -19.002 1.00 76.31 222 THR A N 1
ATOM 1762 C CA . THR A 1 222 ? 5.889 -12.489 -19.907 1.00 76.31 222 THR A CA 1
ATOM 1763 C C . THR A 1 222 ? 6.695 -13.715 -19.467 1.00 76.31 222 THR A C 1
ATOM 1765 O O . THR A 1 222 ? 6.385 -14.838 -19.857 1.00 76.31 222 THR A O 1
ATOM 1768 N N . ALA A 1 223 ? 7.721 -13.525 -18.630 1.00 81.19 223 ALA A N 1
ATOM 1769 C CA . ALA A 1 223 ? 8.563 -14.600 -18.118 1.00 81.19 223 ALA A CA 1
ATOM 1770 C C . ALA A 1 223 ? 7.946 -15.223 -16.856 1.00 81.19 223 ALA A C 1
ATOM 1772 O O . ALA A 1 223 ? 8.309 -14.914 -15.719 1.00 81.19 223 ALA A O 1
ATOM 1773 N N . ASP A 1 224 ? 7.024 -16.150 -17.076 1.00 82.62 224 ASP A N 1
ATOM 1774 C CA . ASP A 1 224 ? 6.250 -16.867 -16.062 1.00 82.62 224 ASP A CA 1
ATOM 1775 C C . ASP A 1 224 ? 7.065 -17.403 -14.870 1.00 82.62 224 ASP A C 1
ATOM 1777 O O . ASP A 1 224 ? 6.660 -17.290 -13.710 1.00 82.62 224 ASP A O 1
ATOM 1781 N N . TRP A 1 225 ? 8.233 -17.994 -15.133 1.00 87.00 225 TRP A N 1
ATOM 1782 C CA . TRP A 1 225 ? 9.092 -18.547 -14.084 1.00 87.00 225 TRP A CA 1
ATOM 1783 C C . TRP A 1 225 ? 9.680 -17.449 -13.186 1.00 87.00 225 TRP A C 1
ATOM 1785 O O . TRP A 1 225 ? 9.736 -17.624 -11.967 1.00 87.00 225 TRP A O 1
ATOM 1795 N N . ALA A 1 226 ? 10.057 -16.305 -13.765 1.00 84.44 226 ALA A N 1
ATOM 1796 C CA . ALA A 1 226 ? 10.637 -15.177 -13.047 1.00 84.44 226 ALA A CA 1
ATOM 1797 C C . ALA A 1 226 ? 9.573 -14.485 -12.189 1.00 84.44 226 ALA A C 1
ATOM 1799 O O . ALA A 1 226 ? 9.828 -14.157 -11.030 1.00 84.44 226 ALA A O 1
ATOM 1800 N N . VAL A 1 227 ? 8.352 -14.334 -12.715 1.00 86.06 227 VAL A N 1
ATOM 1801 C CA . VAL A 1 227 ? 7.194 -13.853 -11.944 1.00 86.06 227 VAL A CA 1
ATOM 1802 C C . VAL A 1 227 ? 6.924 -14.778 -10.755 1.00 86.06 227 VAL A C 1
ATOM 1804 O O . VAL A 1 227 ? 6.826 -14.310 -9.621 1.00 86.06 227 VAL A O 1
ATOM 1807 N N . ARG A 1 228 ? 6.874 -16.101 -10.973 1.00 87.94 228 ARG A N 1
ATOM 1808 C CA . ARG A 1 228 ? 6.664 -17.086 -9.896 1.00 87.94 228 ARG A CA 1
ATOM 1809 C C . ARG A 1 228 ? 7.760 -17.038 -8.833 1.00 87.94 228 ARG A C 1
ATOM 1811 O O . ARG A 1 228 ? 7.451 -17.122 -7.645 1.00 87.94 228 ARG A O 1
ATOM 1818 N N . LEU A 1 229 ? 9.023 -16.897 -9.234 1.00 88.12 229 LEU A N 1
ATOM 1819 C CA . LEU A 1 229 ? 10.143 -16.781 -8.302 1.00 88.12 229 LEU A CA 1
ATOM 1820 C C . LEU A 1 229 ? 10.037 -15.505 -7.457 1.00 88.12 229 LEU A C 1
ATOM 1822 O O . LEU A 1 229 ? 10.104 -15.586 -6.231 1.00 88.12 229 LEU A O 1
ATOM 1826 N N . ARG A 1 230 ? 9.793 -14.349 -8.088 1.00 87.69 230 ARG A N 1
ATOM 1827 C CA . ARG A 1 230 ? 9.615 -13.069 -7.385 1.00 87.69 230 ARG A CA 1
ATOM 1828 C C . ARG A 1 230 ? 8.427 -13.105 -6.426 1.00 87.69 230 ARG A C 1
ATOM 1830 O O . ARG A 1 230 ? 8.564 -12.655 -5.294 1.00 87.69 230 ARG A O 1
ATOM 1837 N N . LEU A 1 231 ? 7.305 -13.711 -6.823 1.00 89.12 231 LEU A N 1
ATOM 1838 C CA . LEU A 1 231 ? 6.149 -13.906 -5.941 1.00 89.12 231 LEU A CA 1
ATOM 1839 C C . LEU A 1 231 ? 6.492 -14.766 -4.721 1.00 89.12 231 LEU A C 1
ATOM 1841 O O . LEU A 1 231 ? 6.104 -14.424 -3.607 1.00 89.12 231 LEU A O 1
ATOM 1845 N N . ARG A 1 232 ? 7.244 -15.859 -4.900 1.00 88.44 232 ARG A N 1
ATOM 1846 C CA . ARG A 1 232 ? 7.684 -16.708 -3.779 1.00 88.44 232 ARG A CA 1
ATOM 1847 C C . ARG A 1 232 ? 8.599 -15.958 -2.816 1.00 88.44 232 ARG A C 1
ATOM 1849 O O . ARG A 1 232 ? 8.466 -16.134 -1.607 1.00 88.44 232 ARG A O 1
ATOM 1856 N N . ILE A 1 233 ? 9.513 -15.142 -3.341 1.00 85.12 233 ILE A N 1
ATOM 1857 C CA . ILE A 1 233 ? 10.383 -14.292 -2.520 1.00 85.12 233 ILE A CA 1
ATOM 1858 C C . ILE A 1 233 ? 9.519 -13.293 -1.745 1.00 85.12 233 ILE A C 1
ATOM 1860 O O . ILE A 1 233 ? 9.551 -13.309 -0.518 1.00 85.12 233 ILE A O 1
ATOM 1864 N N . ALA A 1 234 ? 8.670 -12.528 -2.435 1.00 86.12 234 ALA A N 1
ATOM 1865 C CA . ALA A 1 234 ? 7.783 -11.533 -1.836 1.00 86.12 234 ALA A CA 1
ATOM 1866 C C . ALA A 1 234 ? 6.880 -12.108 -0.734 1.00 86.12 234 ALA A C 1
ATOM 1868 O O . ALA A 1 234 ? 6.757 -11.517 0.334 1.00 86.12 234 ALA A O 1
ATOM 1869 N N . GLN A 1 235 ? 6.301 -13.294 -0.937 1.00 86.81 235 GLN A N 1
ATOM 1870 C CA . GLN A 1 235 ? 5.449 -13.942 0.067 1.00 86.81 235 GLN A CA 1
ATOM 1871 C C . GLN A 1 235 ? 6.210 -14.316 1.346 1.00 86.81 235 GLN A C 1
ATOM 1873 O O . GLN A 1 235 ? 5.635 -14.262 2.432 1.00 86.81 235 GLN A O 1
ATOM 1878 N N . ARG A 1 236 ? 7.498 -14.671 1.240 1.00 84.81 236 ARG A N 1
ATOM 1879 C CA . ARG A 1 236 ? 8.330 -15.056 2.392 1.00 84.81 236 ARG A CA 1
ATOM 1880 C C . ARG A 1 236 ? 8.980 -13.868 3.087 1.00 84.81 236 ARG A C 1
ATOM 1882 O O . ARG A 1 236 ? 9.070 -13.862 4.309 1.00 84.81 236 ARG A O 1
ATOM 1889 N N . THR A 1 237 ? 9.450 -12.888 2.323 1.00 77.81 237 THR A N 1
ATOM 1890 C CA . THR A 1 237 ? 10.260 -11.778 2.844 1.00 77.81 237 THR A CA 1
ATOM 1891 C C . THR A 1 237 ? 9.474 -10.483 3.006 1.00 77.81 237 THR A C 1
ATOM 1893 O O . THR A 1 237 ? 9.972 -9.564 3.646 1.00 77.81 237 THR A O 1
ATOM 1896 N N . GLN A 1 238 ? 8.262 -10.397 2.441 1.00 80.44 238 GLN A N 1
ATOM 1897 C CA . GLN A 1 238 ? 7.483 -9.158 2.297 1.00 80.44 238 GLN A CA 1
ATOM 1898 C C . GLN A 1 238 ? 8.215 -8.069 1.490 1.00 80.44 238 GLN A C 1
ATOM 1900 O O . GLN A 1 238 ? 7.832 -6.903 1.534 1.00 80.44 238 GLN A O 1
ATOM 1905 N N . LEU A 1 239 ? 9.254 -8.445 0.735 1.00 77.44 239 LEU A N 1
ATOM 1906 C CA . LEU A 1 239 ? 10.014 -7.549 -0.129 1.00 77.44 239 LEU A CA 1
ATOM 1907 C C . LEU A 1 239 ? 9.518 -7.673 -1.572 1.00 77.44 239 LEU A C 1
ATOM 1909 O O . LEU A 1 239 ? 9.625 -8.739 -2.184 1.00 77.44 239 LEU A O 1
ATOM 1913 N N . ALA A 1 240 ? 9.018 -6.575 -2.134 1.00 74.62 240 ALA A N 1
ATOM 1914 C CA . ALA A 1 240 ? 8.719 -6.499 -3.557 1.00 74.62 240 ALA A CA 1
ATOM 1915 C C . ALA A 1 240 ? 10.009 -6.193 -4.321 1.00 74.62 240 ALA A C 1
ATOM 1917 O O . ALA A 1 240 ? 10.531 -5.083 -4.261 1.00 74.62 240 ALA A O 1
ATOM 1918 N N . ILE A 1 241 ? 10.513 -7.171 -5.072 1.00 66.12 241 ILE A N 1
ATOM 1919 C CA . ILE A 1 241 ? 11.575 -6.927 -6.051 1.00 66.12 241 ILE A CA 1
ATOM 1920 C C . ILE A 1 241 ? 10.895 -6.432 -7.331 1.00 66.12 241 ILE A C 1
ATOM 1922 O O . ILE A 1 241 ? 10.471 -7.218 -8.184 1.00 66.12 241 ILE A O 1
ATOM 1926 N N . GLY A 1 242 ? 10.731 -5.115 -7.418 1.00 64.12 242 GLY A N 1
ATOM 1927 C CA . GLY A 1 242 ? 10.143 -4.417 -8.553 1.00 64.12 242 GLY A CA 1
ATOM 1928 C C . GLY A 1 242 ? 10.834 -3.073 -8.730 1.00 64.12 242 GLY A C 1
ATOM 1929 O O . GLY A 1 242 ? 10.936 -2.313 -7.776 1.00 64.12 242 GLY A O 1
ATOM 1930 N N . ILE A 1 243 ? 11.335 -2.793 -9.934 1.00 63.66 243 ILE A N 1
ATOM 1931 C CA . ILE A 1 243 ? 11.853 -1.466 -10.278 1.00 63.66 243 ILE A CA 1
ATOM 1932 C C . ILE A 1 243 ? 10.869 -0.865 -11.271 1.00 63.66 243 ILE A C 1
ATOM 1934 O O . ILE A 1 243 ? 10.741 -1.362 -12.391 1.00 63.66 243 ILE A O 1
ATOM 1938 N N . GLY A 1 244 ? 10.141 0.151 -10.814 1.00 65.31 244 GLY A N 1
ATOM 1939 C CA . GLY A 1 244 ? 9.304 0.999 -11.650 1.00 65.31 244 GLY A CA 1
ATOM 1940 C C . GLY A 1 244 ? 10.100 2.209 -12.137 1.00 65.31 244 GLY A C 1
ATOM 1941 O O . GLY A 1 244 ? 10.863 2.781 -11.368 1.00 65.31 244 GLY A O 1
ATOM 1942 N N . TYR A 1 245 ? 9.924 2.620 -13.385 1.00 67.44 245 TYR A N 1
ATOM 1943 C CA . TYR A 1 245 ? 10.441 3.868 -13.936 1.00 67.44 245 TYR A CA 1
ATOM 1944 C C . TYR A 1 245 ? 9.349 4.528 -14.779 1.00 67.44 245 TYR A C 1
ATOM 1946 O O . TYR A 1 245 ? 8.586 3.854 -15.462 1.00 67.44 245 TYR A O 1
ATOM 1954 N N . GLY A 1 246 ? 9.235 5.847 -14.729 1.00 65.69 246 GLY A N 1
ATOM 1955 C CA . GLY A 1 246 ? 8.413 6.606 -15.674 1.00 65.69 246 GLY A CA 1
ATOM 1956 C C . GLY A 1 246 ? 9.230 7.723 -16.313 1.00 65.69 246 GLY A C 1
ATOM 1957 O O . GLY A 1 246 ? 10.458 7.619 -16.404 1.00 65.69 246 GLY A O 1
ATOM 1958 N N . CYS A 1 247 ? 8.578 8.788 -16.776 1.00 62.09 247 CYS A N 1
ATOM 1959 C CA . CYS A 1 247 ? 9.255 9.935 -17.380 1.00 62.09 247 CYS A CA 1
ATOM 1960 C C . CYS A 1 247 ? 10.246 10.568 -16.389 1.00 62.09 247 CYS A C 1
ATOM 1962 O O . CYS A 1 247 ? 9.837 11.062 -15.343 1.00 62.09 247 CYS A O 1
ATOM 1964 N N . LEU A 1 248 ? 11.550 10.545 -16.701 1.00 56.94 248 LEU A N 1
ATOM 1965 C CA . LEU A 1 248 ? 12.620 10.981 -15.784 1.00 56.94 248 LEU A CA 1
ATOM 1966 C C . LEU A 1 248 ? 12.535 10.312 -14.399 1.00 56.94 248 LEU A C 1
ATOM 1968 O O . LEU A 1 248 ? 12.835 10.937 -13.386 1.00 56.94 248 LEU A O 1
ATOM 1972 N N . TRP A 1 249 ? 12.099 9.049 -14.360 1.00 59.00 249 TRP A N 1
ATOM 1973 C CA . TRP A 1 249 ? 11.851 8.284 -13.135 1.00 59.00 249 TRP A CA 1
ATOM 1974 C C . TRP A 1 249 ? 10.724 8.796 -12.238 1.00 59.00 249 TRP A C 1
ATOM 1976 O O . TRP A 1 249 ? 10.517 8.256 -11.159 1.00 59.00 249 TRP A O 1
ATOM 1986 N N . MET A 1 250 ? 9.955 9.780 -12.691 1.00 65.12 250 MET A N 1
ATOM 1987 C CA . MET A 1 250 ? 8.713 10.212 -12.059 1.00 65.12 250 MET A CA 1
ATOM 1988 C C . MET A 1 250 ? 7.530 9.378 -12.570 1.00 65.12 250 MET A C 1
ATOM 1990 O O . MET A 1 250 ? 7.678 8.673 -13.570 1.00 65.12 250 MET A O 1
ATOM 1994 N N . PRO A 1 251 ? 6.350 9.443 -11.922 1.00 67.88 251 PRO A N 1
ATOM 1995 C CA . PRO A 1 251 ? 5.148 8.825 -12.452 1.00 67.88 251 PRO A CA 1
ATOM 1996 C C . PRO A 1 251 ? 4.873 9.401 -13.841 1.00 67.88 251 PRO A C 1
ATOM 1998 O O . PRO A 1 251 ? 4.995 10.610 -14.054 1.00 67.88 251 PRO A O 1
ATOM 2001 N N . ASN A 1 252 ? 4.487 8.551 -14.783 1.00 69.62 252 ASN A N 1
ATOM 2002 C CA . ASN A 1 252 ? 3.959 8.996 -16.058 1.00 69.62 252 ASN A CA 1
ATOM 2003 C C . ASN A 1 252 ? 2.698 9.812 -15.773 1.00 69.62 252 ASN A C 1
ATOM 2005 O O . ASN A 1 252 ? 1.696 9.284 -15.294 1.00 69.62 252 ASN A O 1
ATOM 2009 N N . LEU A 1 253 ? 2.773 11.112 -16.039 1.00 63.72 253 LEU A N 1
ATOM 2010 C CA . LEU A 1 253 ? 1.606 11.979 -16.041 1.00 63.72 253 LEU A CA 1
ATOM 2011 C C . LEU A 1 253 ? 0.753 11.529 -17.231 1.00 63.72 253 LEU A C 1
ATOM 2013 O O . LEU A 1 253 ? 1.229 11.605 -18.367 1.00 63.72 253 LEU A O 1
ATOM 2017 N N . LEU A 1 254 ? -0.455 11.002 -17.001 1.00 55.44 254 LEU A N 1
ATOM 2018 C CA . LEU A 1 254 ? -1.318 10.637 -18.128 1.00 55.44 254 LEU A CA 1
ATOM 2019 C C . LEU A 1 254 ? -1.619 11.900 -18.947 1.00 55.44 254 LEU A C 1
ATOM 2021 O O . LEU A 1 254 ? -1.785 13.000 -18.406 1.00 55.44 254 LEU A O 1
ATOM 2025 N N . ARG A 1 255 ? -1.643 11.738 -20.274 1.00 47.97 255 ARG A N 1
ATOM 2026 C CA . ARG A 1 255 ? -2.075 12.778 -21.209 1.00 47.97 255 ARG A CA 1
ATOM 2027 C C . ARG A 1 255 ? -3.505 13.171 -20.844 1.00 47.97 255 ARG A C 1
ATOM 2029 O O . ARG A 1 255 ? -4.417 12.372 -21.011 1.00 47.97 255 ARG A O 1
ATOM 2036 N N . GLN A 1 256 ? -3.710 14.407 -20.389 1.00 37.94 256 GLN A N 1
ATOM 2037 C CA . GLN A 1 256 ? -5.056 14.972 -20.363 1.00 37.94 256 GLN A CA 1
ATOM 2038 C C . GLN A 1 256 ? -5.525 15.141 -21.813 1.00 37.94 256 GLN A C 1
ATOM 2040 O O . GLN A 1 256 ? -5.136 16.103 -22.472 1.00 37.94 256 GLN A O 1
ATOM 2045 N N . GLY A 1 257 ? -6.341 14.198 -22.285 1.00 46.44 257 GLY A N 1
ATOM 2046 C CA . GLY A 1 257 ? -7.042 14.261 -23.567 1.00 46.44 257 GLY A CA 1
ATOM 2047 C C . GLY A 1 257 ? -6.440 13.386 -24.663 1.00 46.44 257 GLY A C 1
ATOM 2048 O O . GLY A 1 257 ? -5.663 13.880 -25.475 1.00 46.44 257 GLY A O 1
ATOM 2049 N N . GLU A 1 258 ? -6.874 12.126 -24.709 1.00 32.31 258 GLU A N 1
ATOM 2050 C CA . GLU A 1 258 ? -7.198 11.387 -25.940 1.00 32.31 258 GLU A CA 1
ATOM 2051 C C . GLU A 1 258 ? -8.540 10.675 -25.724 1.00 32.31 258 GLU A C 1
ATOM 2053 O O . GLU A 1 258 ? -8.743 10.143 -24.607 1.00 32.31 258 GLU A O 1
#

Radius of gyration: 19.29 Å; chains: 1; bounding box: 61×50×44 Å

Sequence (258 aa):
MGLLSKLLPKRKQDEPPKLVSFLAVFTWVNTWLFFPFITFGALWYRLGILYAVGFWGGLGFLAPSMSQWDGLRVFICKMRFWIDGSEVIGSAAKGSKPALHCHHPHGAVGINGMSKGGMDTKIKAVVAPLCFRMPLCRQLMEALGAITSEKRAFQKYMQTGQDFAILPGGVEEVVLADQDRERIYLKRRKGFIKYALESGYDLVPVYHLGETQLFRVLWPQTADWAVRLRLRIAQRTQLAIGIGYGCLWMPNLLRQGE

Organism: NCBI:txid1333877

pLDDT: mean 73.48, std 16.71, range [32.31, 94.5]